Protein AF-A0A7S2VHM9-F1 (afdb_monomer_lite)

Structure (mmCIF, N/CA/C/O backbone):
data_AF-A0A7S2VHM9-F1
#
_entry.id   AF-A0A7S2VHM9-F1
#
loop_
_atom_site.group_PDB
_atom_site.id
_atom_site.type_symbol
_atom_site.label_atom_id
_atom_site.label_alt_id
_atom_site.label_comp_id
_atom_site.label_asym_id
_atom_site.label_entity_id
_atom_site.label_seq_id
_atom_site.pdbx_PDB_ins_code
_atom_site.Cartn_x
_atom_site.Cartn_y
_atom_site.Cartn_z
_atom_site.occupancy
_atom_site.B_iso_or_equiv
_atom_site.auth_seq_id
_atom_site.auth_comp_id
_atom_site.auth_asym_id
_atom_site.auth_atom_id
_atom_site.pdbx_PDB_model_num
ATOM 1 N N . ALA A 1 1 ? -53.866 2.395 99.821 1.00 67.25 1 ALA A N 1
ATOM 2 C CA . ALA A 1 1 ? -54.438 3.225 98.744 1.00 67.25 1 ALA A CA 1
ATOM 3 C C . ALA A 1 1 ? -53.387 4.189 98.197 1.00 67.25 1 ALA A C 1
ATOM 5 O O . ALA A 1 1 ? -52.898 3.908 97.119 1.00 67.25 1 ALA A O 1
ATOM 6 N N . ASN A 1 2 ? -52.944 5.214 98.942 1.00 70.62 2 ASN A N 1
ATOM 7 C CA . ASN A 1 2 ? -51.949 6.181 98.429 1.00 70.62 2 ASN A CA 1
ATOM 8 C C . ASN A 1 2 ? -50.597 5.561 98.036 1.00 70.62 2 ASN A C 1
ATOM 10 O O . ASN A 1 2 ? -50.141 5.803 96.934 1.00 70.62 2 ASN A O 1
ATOM 14 N N . ARG A 1 3 ? -50.017 4.691 98.873 1.00 72.31 3 ARG A N 1
ATOM 15 C CA . ARG A 1 3 ? -48.713 4.059 98.590 1.00 72.31 3 ARG A CA 1
ATOM 16 C C . ARG A 1 3 ? -48.697 3.162 97.339 1.00 72.31 3 ARG A C 1
ATOM 18 O O . ARG A 1 3 ? -47.707 3.127 96.636 1.00 72.31 3 ARG A O 1
ATOM 25 N N . ILE A 1 4 ? -49.808 2.473 97.064 1.00 75.75 4 ILE A N 1
ATOM 26 C CA . ILE A 1 4 ? -49.958 1.606 95.878 1.00 75.75 4 ILE A CA 1
ATOM 27 C C . ILE A 1 4 ? -50.082 2.465 94.615 1.00 75.75 4 ILE A C 1
ATOM 29 O O . ILE A 1 4 ? -49.472 2.171 93.601 1.00 75.75 4 ILE A O 1
ATOM 33 N N . ARG A 1 5 ? -50.835 3.567 94.703 1.00 75.69 5 ARG A N 1
ATOM 34 C CA . ARG A 1 5 ? -50.979 4.522 93.605 1.00 75.69 5 ARG A CA 1
ATOM 35 C C . ARG A 1 5 ? -49.666 5.254 93.293 1.00 75.69 5 ARG A C 1
ATOM 37 O O . ARG A 1 5 ? -49.386 5.511 92.133 1.00 75.69 5 ARG A O 1
ATOM 44 N N . GLU A 1 6 ? -48.872 5.586 94.308 1.00 78.06 6 GLU A N 1
ATOM 45 C CA . GLU A 1 6 ? -47.539 6.177 94.118 1.00 78.06 6 GLU A CA 1
ATOM 46 C C . GLU A 1 6 ? -46.567 5.193 93.450 1.00 78.06 6 GLU A C 1
ATOM 48 O O . GLU A 1 6 ? -45.863 5.595 92.531 1.00 78.06 6 GLU A O 1
ATOM 53 N N . GLU A 1 7 ? -46.574 3.911 93.836 1.00 79.88 7 GLU A N 1
ATOM 54 C CA . GLU A 1 7 ? -45.781 2.861 93.170 1.00 79.88 7 GLU A CA 1
ATOM 55 C C . GLU A 1 7 ? -46.216 2.645 91.706 1.00 79.88 7 GLU A C 1
ATOM 57 O O . GLU A 1 7 ? -45.365 2.539 90.827 1.00 79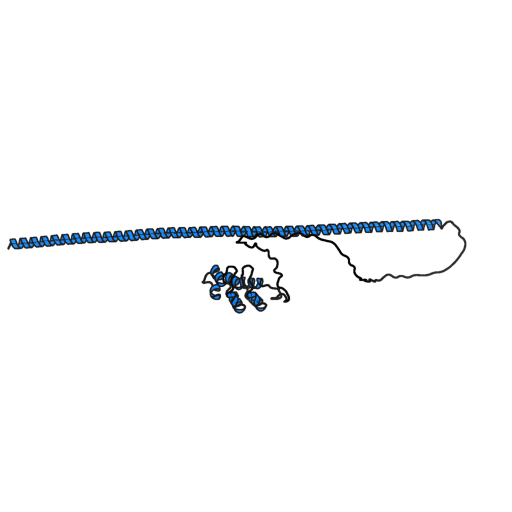.88 7 GLU A O 1
ATOM 62 N N . GLU A 1 8 ? -47.521 2.650 91.410 1.00 81.31 8 GLU A N 1
ATOM 63 C CA . GLU A 1 8 ? -48.037 2.562 90.031 1.00 81.31 8 GLU A CA 1
ATOM 64 C C . GLU A 1 8 ? -47.637 3.780 89.177 1.00 81.31 8 GLU A C 1
ATOM 66 O O . GLU A 1 8 ? -47.210 3.622 88.032 1.00 81.31 8 GLU A O 1
ATOM 71 N N . GLU A 1 9 ? -47.723 4.995 89.730 1.00 83.31 9 GLU A N 1
ATOM 72 C CA . GLU A 1 9 ? -47.289 6.223 89.049 1.00 83.31 9 GLU A CA 1
ATOM 73 C C . GLU A 1 9 ? -45.759 6.247 88.832 1.00 83.31 9 GLU A C 1
ATOM 75 O O . GLU A 1 9 ? -45.281 6.781 87.827 1.00 83.31 9 GLU A O 1
ATOM 80 N N . GLU A 1 10 ? -44.971 5.668 89.742 1.00 83.12 10 GLU A N 1
ATOM 81 C CA . GLU A 1 10 ? -43.514 5.551 89.613 1.00 83.12 10 GLU A CA 1
ATOM 82 C C . GLU A 1 10 ? -43.115 4.494 88.567 1.00 83.12 10 GLU A C 1
ATOM 84 O O . GLU A 1 10 ? -42.236 4.745 87.737 1.00 83.12 10 GLU A O 1
ATOM 89 N N . GLU A 1 11 ? -43.822 3.360 88.514 1.00 84.75 11 GLU A N 1
ATOM 90 C CA . GLU A 1 11 ? -43.665 2.361 87.454 1.00 84.75 11 GLU A CA 1
ATOM 91 C C . GLU A 1 11 ? -44.042 2.907 86.070 1.00 84.75 11 GLU A C 1
ATOM 93 O O . GLU A 1 11 ? -43.316 2.663 85.103 1.00 84.75 11 GLU A O 1
ATOM 98 N N . GLU A 1 12 ? -45.139 3.660 85.939 1.00 84.69 12 GLU A N 1
ATOM 99 C CA . GLU A 1 12 ? -45.507 4.299 84.668 1.00 84.69 12 GLU A CA 1
ATOM 100 C C . GLU A 1 12 ? -44.452 5.312 84.214 1.00 84.69 12 GLU A C 1
ATOM 102 O O . GLU A 1 12 ? -44.076 5.331 83.038 1.00 84.69 12 GLU A O 1
ATOM 107 N N . ARG A 1 13 ? -43.908 6.113 85.140 1.00 87.19 13 ARG A N 1
ATOM 108 C CA . ARG A 1 13 ? -42.805 7.039 84.839 1.00 87.19 13 ARG A CA 1
ATOM 109 C C . ARG A 1 13 ? -41.545 6.299 84.398 1.00 87.19 13 ARG A C 1
ATOM 111 O O . ARG A 1 13 ? -40.899 6.742 83.450 1.00 87.19 13 ARG A O 1
ATOM 118 N N . ALA A 1 14 ? -41.209 5.178 85.035 1.00 89.06 14 ALA A N 1
ATOM 119 C CA . ALA A 1 14 ? -40.061 4.355 84.659 1.00 89.06 14 ALA A CA 1
ATOM 120 C C . ALA A 1 14 ? -40.246 3.700 83.279 1.00 89.06 14 ALA A C 1
ATOM 122 O O . ALA A 1 14 ? -39.321 3.706 82.468 1.00 89.06 14 ALA A O 1
ATOM 123 N N . ARG A 1 15 ? -41.449 3.197 82.971 1.00 87.88 15 ARG A N 1
ATOM 124 C CA . ARG A 1 15 ? -41.780 2.634 81.651 1.00 87.88 15 ARG A CA 1
ATOM 125 C C . ARG A 1 15 ? -41.732 3.695 80.557 1.00 87.88 15 ARG A C 1
ATOM 127 O O . ARG A 1 15 ? -41.149 3.444 79.509 1.00 87.88 15 ARG A O 1
ATOM 134 N N . PHE A 1 16 ? -42.274 4.885 80.812 1.00 91.38 16 PHE A N 1
ATOM 135 C CA . PHE A 1 16 ? -42.209 6.002 79.871 1.00 91.38 16 PHE A CA 1
ATOM 136 C C . PHE A 1 16 ? -40.767 6.479 79.649 1.00 91.38 16 PHE A C 1
ATOM 138 O O . PHE A 1 16 ? -40.364 6.704 78.511 1.00 91.38 16 PHE A O 1
ATOM 145 N N . ALA A 1 17 ? -39.959 6.584 80.710 1.00 91.06 17 ALA A N 1
ATOM 146 C CA . ALA A 1 17 ? -38.544 6.933 80.595 1.00 91.06 17 ALA A CA 1
ATOM 147 C C . ALA A 1 17 ? -37.757 5.888 79.783 1.00 91.06 17 ALA A C 1
ATOM 149 O O . ALA A 1 17 ? -36.996 6.262 78.891 1.00 91.06 17 ALA A O 1
ATOM 150 N N . ALA A 1 18 ? -37.997 4.595 80.027 1.00 91.31 18 ALA A N 1
ATOM 151 C CA . ALA A 1 18 ? -37.399 3.507 79.256 1.00 91.31 18 ALA A CA 1
ATOM 152 C C . ALA A 1 18 ? -37.852 3.527 77.785 1.00 91.31 18 ALA A C 1
ATOM 154 O O . ALA A 1 18 ? -37.035 3.356 76.884 1.00 91.31 18 ALA A O 1
ATOM 155 N N . GLU A 1 19 ? -39.132 3.796 77.514 1.00 92.75 19 GLU A N 1
ATOM 156 C CA . GLU A 1 19 ? -39.649 3.926 76.149 1.00 92.75 19 GLU A CA 1
ATOM 157 C C . GLU A 1 19 ? -38.998 5.108 75.414 1.00 92.75 19 GLU A C 1
ATOM 159 O O . GLU A 1 19 ? -38.558 4.962 74.273 1.00 92.75 19 GLU A O 1
ATOM 164 N N . VAL A 1 20 ? -38.873 6.267 76.066 1.00 94.69 20 VAL A N 1
ATOM 165 C CA . VAL A 1 20 ? -38.185 7.437 75.500 1.00 94.69 20 VAL A CA 1
ATOM 166 C C . VAL A 1 20 ? -36.717 7.126 75.211 1.00 94.69 20 VAL A C 1
ATOM 168 O O . VAL A 1 20 ? -36.217 7.480 74.143 1.00 94.69 20 VAL A O 1
ATOM 171 N N . GLU A 1 21 ? -36.028 6.434 76.118 1.00 92.75 21 GLU A N 1
ATOM 172 C CA . GLU A 1 21 ? -34.636 6.038 75.913 1.00 92.75 21 GLU A CA 1
ATOM 173 C C . GLU A 1 21 ? -34.486 5.044 74.754 1.00 92.75 21 GLU A C 1
ATOM 175 O O . GLU A 1 21 ? -33.622 5.237 73.900 1.00 92.75 21 GLU A O 1
ATOM 180 N N . THR A 1 22 ? -35.372 4.047 74.647 1.00 93.38 22 THR A N 1
ATOM 181 C CA . THR A 1 22 ? -35.360 3.096 73.523 1.00 93.38 22 THR A CA 1
ATOM 182 C C . THR A 1 22 ? -35.616 3.781 72.182 1.00 93.38 22 THR A C 1
ATOM 184 O O . THR A 1 22 ? -34.912 3.494 71.217 1.00 93.38 22 THR A O 1
ATOM 187 N N . LYS A 1 23 ? -36.547 4.744 72.113 1.00 94.75 23 LYS A N 1
ATOM 188 C CA . LYS A 1 23 ? -36.794 5.532 70.894 1.00 94.75 23 LYS A CA 1
ATOM 189 C C . LYS A 1 23 ? -35.599 6.403 70.525 1.00 94.75 23 LYS A C 1
ATOM 191 O O . LYS A 1 23 ? -35.266 6.495 69.350 1.00 94.75 23 LYS A O 1
ATOM 196 N N . ARG A 1 24 ? -34.930 7.007 71.514 1.00 94.56 24 ARG A N 1
ATOM 197 C CA . ARG A 1 24 ? -33.714 7.799 71.285 1.00 94.56 24 ARG A CA 1
ATOM 198 C C . ARG A 1 24 ? -32.585 6.937 70.716 1.00 94.56 24 ARG A C 1
ATOM 200 O O . ARG A 1 24 ? -31.944 7.358 69.761 1.00 94.56 24 ARG A O 1
ATOM 207 N N . LEU A 1 25 ? -32.378 5.741 71.270 1.00 93.88 25 LEU A N 1
ATOM 208 C CA . LEU A 1 25 ? -31.381 4.789 70.771 1.00 93.88 25 LEU A CA 1
ATOM 209 C C . LEU A 1 25 ? -31.723 4.297 69.358 1.00 93.88 25 LEU A C 1
ATOM 211 O O . LEU A 1 25 ? -30.848 4.267 68.503 1.00 93.88 25 LEU A O 1
ATOM 215 N N . GLN A 1 26 ? -32.994 3.990 69.082 1.00 92.88 26 GLN A N 1
ATOM 216 C CA . GLN A 1 26 ? -33.446 3.616 67.737 1.00 92.88 26 GLN A CA 1
ATOM 217 C C . GLN A 1 26 ? -33.249 4.746 66.717 1.00 92.88 26 GLN A C 1
ATOM 219 O O . GLN A 1 26 ? -32.862 4.488 65.580 1.00 92.88 26 GLN A O 1
ATOM 224 N N . GLU A 1 27 ? -33.501 6.000 67.101 1.00 94.69 27 GLU A N 1
ATOM 225 C CA . GLU A 1 27 ? -33.278 7.157 66.228 1.00 94.69 27 GLU A CA 1
ATOM 226 C C . GLU A 1 27 ? -31.782 7.393 65.962 1.00 94.69 27 GLU A C 1
ATOM 228 O O . GLU A 1 27 ? -31.401 7.717 64.837 1.00 94.69 27 GLU A O 1
ATOM 233 N N . GLU A 1 28 ? -30.926 7.217 66.971 1.00 95.50 28 GLU A N 1
ATOM 234 C CA . GLU A 1 28 ? -29.469 7.294 66.824 1.00 95.50 28 GLU A CA 1
ATOM 235 C C . GLU A 1 28 ? -28.933 6.179 65.914 1.00 95.50 28 GLU A C 1
ATOM 237 O O . GLU A 1 28 ? -28.173 6.457 64.986 1.00 95.50 28 GLU A O 1
ATOM 242 N N . GLU A 1 29 ? -29.392 4.940 66.105 1.00 95.19 29 GLU A N 1
ATOM 243 C CA . GLU A 1 29 ? -29.022 3.794 65.270 1.00 95.19 29 GLU A CA 1
ATOM 244 C C . GLU A 1 29 ? -29.488 3.979 63.817 1.00 95.19 29 GLU A C 1
ATOM 246 O O . GLU A 1 29 ? -28.722 3.738 62.883 1.00 95.19 29 GLU A O 1
ATOM 251 N N . ALA A 1 30 ? -30.703 4.496 63.605 1.00 94.31 30 ALA A N 1
ATOM 252 C CA . ALA A 1 30 ? -31.211 4.811 62.271 1.00 94.31 30 ALA A CA 1
ATOM 253 C C . ALA A 1 30 ? -30.398 5.920 61.579 1.00 94.31 30 ALA A C 1
ATOM 255 O O . ALA A 1 30 ? -30.146 5.836 60.376 1.00 94.31 30 ALA A O 1
ATOM 256 N N . LYS A 1 31 ? -29.954 6.945 62.322 1.00 94.88 31 LYS A N 1
ATOM 257 C CA . LYS A 1 31 ? -29.071 7.997 61.789 1.00 94.88 31 LYS A CA 1
ATOM 258 C C . LYS A 1 31 ? -27.702 7.443 61.416 1.00 94.88 31 LYS A C 1
ATOM 260 O O . LYS A 1 31 ? -27.221 7.745 60.328 1.00 94.88 31 LYS A O 1
ATOM 265 N N . LEU A 1 32 ? -27.113 6.603 62.269 1.00 94.62 32 LEU A N 1
ATOM 266 C CA . LEU A 1 32 ? -25.825 5.965 61.999 1.00 94.62 32 LEU A CA 1
ATOM 267 C C . LEU A 1 32 ? -25.902 5.051 60.765 1.00 94.62 32 LEU A C 1
ATOM 269 O O . LEU A 1 32 ? -25.006 5.071 59.925 1.00 94.62 32 LEU A O 1
ATOM 273 N N . ALA A 1 33 ? -26.988 4.285 60.624 1.00 94.69 33 ALA A N 1
ATOM 274 C CA . ALA A 1 33 ? -27.220 3.429 59.463 1.00 94.69 33 ALA A CA 1
ATOM 275 C C . ALA A 1 33 ? -27.380 4.245 58.169 1.00 94.69 33 ALA A C 1
ATOM 277 O O . ALA A 1 33 ? -26.764 3.911 57.158 1.00 94.69 33 ALA A O 1
ATOM 278 N N . ALA A 1 34 ? -28.144 5.343 58.210 1.00 95.31 34 ALA A N 1
ATOM 279 C CA . ALA A 1 34 ? -28.309 6.240 57.066 1.00 95.31 34 ALA A CA 1
ATOM 280 C C . ALA A 1 34 ? -26.994 6.940 56.677 1.00 95.31 34 ALA A C 1
ATOM 282 O O . ALA A 1 34 ? -26.690 7.076 55.493 1.00 95.31 34 ALA A O 1
ATOM 283 N N . GLU A 1 35 ? -26.188 7.357 57.657 1.00 95.75 35 GLU A N 1
ATOM 284 C CA . GLU A 1 35 ? -24.867 7.944 57.414 1.00 95.75 35 GLU A CA 1
ATOM 285 C C . GLU A 1 35 ? -23.888 6.916 56.825 1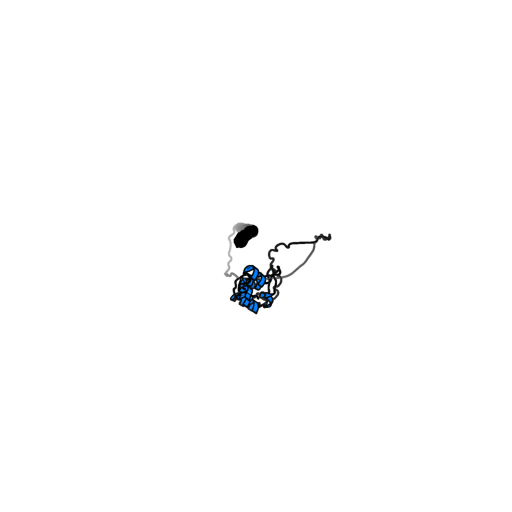.00 95.75 35 GLU A C 1
ATOM 287 O O . GLU A 1 35 ? -23.178 7.218 55.864 1.00 95.75 35 GLU A O 1
ATOM 292 N N . ALA A 1 36 ? -23.886 5.684 57.340 1.00 94.88 36 ALA A N 1
ATOM 293 C CA . ALA A 1 36 ? -23.069 4.598 56.806 1.00 94.88 36 ALA A CA 1
ATOM 294 C C . ALA A 1 36 ? -23.449 4.250 55.356 1.00 94.88 36 ALA A C 1
ATOM 296 O O . ALA A 1 36 ? -22.569 4.033 54.522 1.00 94.88 36 ALA A O 1
ATOM 297 N N . GLU A 1 37 ? -24.745 4.234 55.032 1.00 95.06 37 GLU A N 1
ATOM 298 C CA . GLU A 1 37 ? -25.221 4.022 53.664 1.00 95.06 37 GLU A CA 1
ATOM 299 C C . GLU A 1 37 ? -24.831 5.184 52.737 1.00 95.06 37 GLU A C 1
ATOM 301 O O . GLU A 1 37 ? -24.322 4.946 51.641 1.00 95.06 37 GLU A O 1
ATOM 306 N N . ALA A 1 38 ? -24.970 6.434 53.188 1.00 95.31 38 ALA A N 1
ATOM 307 C CA . ALA A 1 38 ? -24.556 7.605 52.417 1.00 95.31 38 ALA A CA 1
ATOM 308 C C . ALA A 1 38 ? -23.042 7.625 52.137 1.00 95.31 38 ALA A C 1
ATOM 310 O O . ALA A 1 38 ? -22.625 7.979 51.032 1.00 95.31 38 ALA A O 1
ATOM 311 N N . ASN A 1 39 ? -22.218 7.220 53.109 1.00 96.56 39 ASN A N 1
ATOM 312 C CA . ASN A 1 39 ? -20.769 7.115 52.927 1.00 96.56 39 ASN A CA 1
ATOM 313 C C . ASN A 1 39 ? -20.404 6.002 51.940 1.00 96.56 39 ASN A C 1
ATOM 315 O O . ASN A 1 39 ? -19.597 6.239 51.046 1.00 96.56 39 ASN A O 1
ATOM 319 N N . ARG A 1 40 ? -21.060 4.836 52.019 1.00 96.88 40 ARG A N 1
ATOM 320 C CA . ARG A 1 40 ? -20.878 3.763 51.029 1.00 96.88 40 ARG A CA 1
ATOM 321 C C . ARG A 1 40 ? -21.216 4.212 49.609 1.00 96.88 40 ARG A C 1
ATOM 323 O O . ARG A 1 40 ? -20.442 3.954 48.696 1.00 96.88 40 ARG A O 1
ATOM 330 N N . ILE A 1 41 ? -22.349 4.891 49.418 1.00 96.50 41 ILE A N 1
ATOM 331 C CA . ILE A 1 41 ? -22.751 5.396 48.096 1.00 96.50 41 ILE A CA 1
ATOM 332 C C . ILE A 1 41 ? -21.712 6.389 47.570 1.00 96.50 41 ILE A C 1
ATOM 334 O O . ILE A 1 41 ? -21.310 6.294 46.413 1.00 96.50 41 ILE A O 1
ATOM 338 N N . ARG A 1 42 ? -21.229 7.303 48.421 1.00 96.69 42 ARG A N 1
ATOM 339 C CA . ARG A 1 42 ? -20.184 8.262 48.043 1.00 96.69 42 ARG A CA 1
ATOM 340 C C . ARG A 1 42 ? -18.892 7.561 47.617 1.00 96.69 42 ARG A C 1
ATOM 342 O O . ARG A 1 42 ? -18.329 7.923 46.591 1.00 96.69 42 ARG A O 1
ATOM 349 N N . GLU A 1 43 ? -18.439 6.560 48.367 1.00 96.38 43 GLU A N 1
ATOM 350 C CA . GLU A 1 43 ? -17.239 5.784 48.028 1.00 96.38 43 GLU A CA 1
ATOM 351 C C . GLU A 1 43 ? -17.403 5.031 46.698 1.00 96.38 43 GLU A C 1
ATOM 353 O O . GLU A 1 43 ? -16.513 5.081 45.848 1.00 96.38 43 GLU A O 1
ATOM 358 N N . GLU A 1 44 ? -18.559 4.398 46.472 1.00 97.19 44 GLU A N 1
ATOM 359 C CA . GLU A 1 44 ? -18.873 3.718 45.209 1.00 97.19 44 GLU A CA 1
ATOM 360 C C . GLU A 1 44 ? -18.915 4.705 44.021 1.00 97.19 44 GLU A C 1
ATOM 362 O O . GLU A 1 44 ? -18.450 4.383 42.923 1.00 97.19 44 GLU A O 1
ATOM 367 N N . GLU A 1 45 ? -19.444 5.918 44.209 1.00 97.25 45 GLU A N 1
ATOM 368 C CA . GLU A 1 45 ? -19.444 6.977 43.191 1.00 97.25 45 GLU A CA 1
ATOM 369 C C . GLU A 1 45 ? -18.034 7.509 42.900 1.00 97.25 45 GLU A C 1
ATOM 371 O O . GLU A 1 45 ? -17.676 7.692 41.733 1.00 97.25 45 GLU A O 1
ATOM 376 N N . GLU A 1 46 ? -17.210 7.711 43.929 1.00 97.31 46 GLU A N 1
ATOM 377 C CA . GLU A 1 46 ? -15.813 8.126 43.779 1.00 97.31 46 GLU A CA 1
ATOM 378 C C . GLU A 1 46 ? -14.977 7.063 43.054 1.00 97.31 46 GLU A C 1
ATOM 380 O O . GLU A 1 46 ? -14.187 7.399 42.168 1.00 97.31 46 GLU A O 1
ATOM 385 N N . GLU A 1 47 ? -15.164 5.779 43.373 1.00 97.38 47 GLU A N 1
ATOM 386 C CA . GLU A 1 47 ? -14.492 4.679 42.676 1.00 97.38 47 GLU A CA 1
ATOM 387 C C . GLU A 1 47 ? -14.921 4.616 41.205 1.00 97.38 47 GLU A C 1
ATOM 389 O O . GLU A 1 47 ? -14.075 4.545 40.309 1.00 97.38 47 GLU A O 1
ATOM 394 N N . ARG A 1 48 ? -16.225 4.740 40.928 1.00 96.38 48 ARG A N 1
ATOM 395 C CA . ARG A 1 48 ? -16.741 4.820 39.553 1.00 96.38 48 ARG A CA 1
ATOM 396 C C . ARG A 1 48 ? -16.163 6.010 38.794 1.00 96.38 48 ARG A C 1
ATOM 398 O O . ARG A 1 48 ? -15.799 5.853 37.629 1.00 96.38 48 ARG A O 1
ATOM 405 N N . ALA A 1 49 ? -16.041 7.174 39.430 1.00 97.06 49 ALA A N 1
ATOM 406 C CA . ALA A 1 49 ? -15.444 8.358 38.819 1.00 97.06 49 ALA A CA 1
ATOM 407 C C . ALA A 1 49 ? -13.951 8.156 38.511 1.00 97.06 49 ALA A C 1
ATOM 409 O O . ALA A 1 49 ? -13.493 8.528 37.430 1.00 97.06 49 ALA A O 1
ATOM 410 N N . ARG A 1 50 ? -13.195 7.510 39.412 1.00 96.69 50 ARG A N 1
ATOM 411 C CA . ARG A 1 50 ? -11.781 7.161 39.179 1.00 96.69 50 ARG A CA 1
ATOM 412 C C . ARG A 1 50 ? -11.617 6.181 38.023 1.00 96.69 50 ARG A C 1
ATOM 414 O O . ARG A 1 50 ? -10.783 6.418 37.154 1.00 96.69 50 ARG A O 1
ATOM 421 N N . LEU A 1 51 ? -12.430 5.125 37.979 1.00 96.94 51 LEU A N 1
ATOM 422 C CA . LEU A 1 51 ? -12.405 4.145 36.891 1.00 96.94 51 LEU A CA 1
ATOM 423 C C . LEU A 1 51 ? -12.790 4.775 35.548 1.00 96.94 51 LEU A C 1
ATOM 425 O O . LEU A 1 51 ? -12.174 4.466 34.531 1.00 96.94 51 LEU A O 1
ATOM 429 N N . ALA A 1 52 ? -13.772 5.680 35.534 1.00 97.12 52 ALA A N 1
ATOM 430 C CA . ALA A 1 52 ? -14.145 6.418 34.332 1.00 97.12 52 ALA A CA 1
ATOM 431 C C . ALA A 1 52 ? -13.002 7.320 33.839 1.00 97.12 52 ALA A C 1
ATOM 433 O O . ALA A 1 52 ? -12.685 7.296 32.650 1.00 97.12 52 ALA A O 1
ATOM 434 N N . ALA A 1 53 ? -12.342 8.049 34.745 1.00 96.81 53 ALA A N 1
ATOM 435 C CA . ALA A 1 53 ? -11.190 8.884 34.410 1.00 96.81 53 ALA A CA 1
ATOM 436 C C . ALA A 1 53 ? -10.001 8.050 33.898 1.00 96.81 53 ALA A C 1
ATOM 438 O O . ALA A 1 53 ? -9.383 8.408 32.899 1.00 96.81 53 ALA A O 1
ATOM 439 N N . GLU A 1 54 ? -9.701 6.909 34.525 1.00 97.50 54 GLU A N 1
ATOM 440 C CA . GLU A 1 54 ? -8.648 5.995 34.061 1.00 97.50 54 GLU A CA 1
ATOM 441 C C . GLU A 1 54 ? -8.980 5.374 32.693 1.00 97.50 54 GLU A C 1
ATOM 443 O O . GLU A 1 54 ? -8.112 5.222 31.833 1.00 97.50 54 GLU A O 1
ATOM 448 N N . ALA A 1 55 ? -10.245 5.020 32.459 1.00 96.31 55 ALA A N 1
ATOM 449 C CA . ALA A 1 55 ? -10.680 4.525 31.160 1.00 96.31 55 ALA A CA 1
ATOM 450 C C . ALA A 1 55 ? -10.541 5.604 30.074 1.00 96.31 55 ALA A C 1
ATOM 452 O O . ALA A 1 55 ? -10.146 5.295 28.950 1.00 96.31 55 ALA A O 1
ATOM 453 N N . GLU A 1 56 ? -10.835 6.865 30.394 1.00 96.62 56 GLU A N 1
ATOM 454 C CA . GLU A 1 56 ? -10.666 7.983 29.467 1.00 96.62 56 GLU A CA 1
ATOM 455 C C . GLU A 1 56 ? -9.192 8.221 29.119 1.00 96.62 56 GLU A C 1
ATOM 457 O O . GLU A 1 56 ? -8.861 8.314 27.936 1.00 96.62 56 GLU A O 1
ATOM 462 N N . THR A 1 57 ? -8.287 8.225 30.104 1.00 97.44 57 THR A N 1
ATOM 463 C CA . THR A 1 57 ? -6.847 8.392 29.837 1.00 97.44 57 THR A CA 1
ATOM 464 C C . THR A 1 57 ? -6.288 7.253 28.989 1.00 97.44 57 THR A C 1
ATOM 466 O O . THR A 1 57 ? -5.563 7.514 28.031 1.00 97.44 57 THR A O 1
ATOM 469 N N . LYS A 1 58 ? -6.686 6.001 29.257 1.00 97.75 58 LYS A N 1
ATOM 470 C CA . LYS A 1 58 ? -6.320 4.846 28.420 1.00 97.75 58 LYS A CA 1
ATOM 471 C C . LYS A 1 58 ? -6.819 4.991 26.986 1.00 97.75 58 LYS A C 1
ATOM 473 O O . LYS A 1 58 ? -6.067 4.735 26.052 1.00 97.75 58 LYS A O 1
ATOM 478 N N . ARG A 1 59 ? -8.063 5.436 26.791 1.00 97.06 59 ARG A N 1
ATOM 479 C CA . ARG A 1 59 ? -8.616 5.660 25.446 1.00 97.06 59 ARG A CA 1
ATOM 480 C C . ARG A 1 59 ? -7.869 6.750 24.686 1.00 97.06 59 ARG A C 1
ATOM 482 O O . ARG A 1 59 ? -7.619 6.572 23.497 1.00 97.06 59 ARG A O 1
ATOM 489 N N . LEU A 1 60 ? -7.522 7.850 25.354 1.00 96.19 60 LEU A N 1
ATOM 490 C CA . LEU A 1 60 ? -6.730 8.926 24.756 1.00 96.19 60 LEU A CA 1
ATOM 491 C C . LEU A 1 60 ? -5.333 8.433 24.373 1.00 96.19 60 LEU A C 1
ATOM 493 O O . LEU A 1 60 ? -4.887 8.695 23.260 1.00 96.19 60 LEU A O 1
ATOM 497 N N . GLN A 1 61 ? -4.688 7.660 25.246 1.00 94.94 61 GLN A N 1
ATOM 498 C CA . GLN A 1 61 ? -3.375 7.085 24.975 1.00 94.94 61 GLN A CA 1
ATOM 499 C C . GLN A 1 61 ? -3.413 6.102 23.794 1.00 94.94 61 GLN A C 1
ATOM 501 O O . GLN A 1 61 ? -2.597 6.200 22.885 1.00 94.94 61 GLN A O 1
ATOM 506 N N . GLU A 1 62 ? -4.413 5.219 23.729 1.00 97.00 62 GLU A N 1
ATOM 507 C CA . GLU A 1 62 ? -4.602 4.339 22.570 1.00 97.00 62 GLU A CA 1
ATOM 508 C C . GLU A 1 62 ? -4.861 5.111 21.268 1.00 97.00 62 GLU A C 1
ATOM 510 O O . GLU A 1 62 ? -4.474 4.661 20.188 1.00 97.00 62 GLU A O 1
ATOM 515 N N . GLU A 1 63 ? -5.580 6.233 21.329 1.00 97.44 63 GLU A N 1
ATOM 516 C CA . GLU A 1 63 ? -5.799 7.086 20.161 1.00 97.44 63 GLU A CA 1
ATOM 517 C C . GLU A 1 63 ? -4.499 7.768 19.720 1.00 97.44 63 GLU A C 1
ATOM 519 O O . GLU A 1 63 ? -4.218 7.827 18.522 1.00 97.44 63 GLU A O 1
ATOM 524 N N . GLU A 1 64 ? -3.691 8.239 20.667 1.00 97.50 64 GLU A N 1
ATOM 525 C CA . GLU A 1 64 ? -2.377 8.821 20.406 1.00 97.50 64 GLU A CA 1
ATOM 526 C C . GLU A 1 64 ? -1.425 7.797 19.775 1.00 97.50 64 GLU A C 1
ATOM 528 O O . GLU A 1 64 ? -0.835 8.085 18.733 1.00 97.50 64 GLU A O 1
ATOM 533 N N . ASP A 1 65 ? -1.371 6.572 20.301 1.00 97.62 65 ASP A N 1
ATOM 534 C CA . ASP A 1 65 ? -0.569 5.478 19.741 1.00 97.62 65 ASP A CA 1
ATOM 535 C C . ASP A 1 65 ? -1.009 5.129 18.310 1.00 97.62 65 ASP A C 1
ATOM 537 O O . ASP A 1 65 ? -0.182 4.960 17.408 1.00 97.62 65 ASP A O 1
ATOM 541 N N . LYS A 1 66 ? -2.326 5.081 18.056 1.00 97.81 66 LYS A N 1
ATOM 542 C CA . LYS A 1 66 ? -2.873 4.875 16.702 1.00 97.81 66 LYS A CA 1
ATOM 543 C C . LYS A 1 66 ? -2.483 6.015 15.764 1.00 97.81 66 LYS A C 1
ATOM 545 O O . LYS A 1 66 ? -2.111 5.761 14.618 1.00 97.81 66 LYS A O 1
ATOM 550 N N . ARG A 1 67 ? -2.551 7.265 16.229 1.00 97.25 67 ARG A N 1
ATOM 551 C CA . ARG A 1 67 ? -2.137 8.441 15.448 1.00 97.25 67 ARG A CA 1
ATOM 552 C C . ARG A 1 67 ? -0.639 8.408 15.145 1.00 97.25 67 ARG A C 1
ATOM 554 O O . ARG A 1 67 ? -0.263 8.665 14.004 1.00 97.25 67 ARG A O 1
ATOM 561 N N . ALA A 1 68 ? 0.197 8.045 16.115 1.00 97.06 68 ALA A N 1
ATOM 562 C CA . ALA A 1 68 ? 1.639 7.910 15.936 1.00 97.06 68 ALA A CA 1
ATOM 563 C C . ALA A 1 68 ? 1.985 6.806 14.925 1.00 97.06 68 ALA A C 1
ATOM 565 O O . ALA A 1 68 ? 2.793 7.031 14.023 1.00 97.06 68 ALA A O 1
ATOM 566 N N . HIS A 1 69 ? 1.320 5.646 15.002 1.00 96.38 69 HIS A N 1
ATOM 567 C CA . HIS A 1 69 ? 1.507 4.573 14.024 1.00 96.38 69 HIS A CA 1
ATOM 568 C C . HIS A 1 69 ? 1.125 5.025 12.607 1.00 96.38 69 HIS A C 1
ATOM 570 O O . HIS A 1 69 ? 1.899 4.808 11.671 1.00 96.38 69 HIS A O 1
ATOM 576 N N . LEU A 1 70 ? -0.032 5.671 12.435 1.00 96.19 70 LEU A N 1
ATOM 577 C CA . LEU A 1 70 ? -0.473 6.163 11.125 1.00 96.19 70 LEU A CA 1
ATOM 578 C C . LEU A 1 70 ? 0.477 7.227 10.561 1.00 96.19 70 LEU A C 1
ATOM 580 O O . LEU A 1 70 ? 0.745 7.229 9.361 1.00 96.19 70 LEU A O 1
ATOM 584 N N . ALA A 1 71 ? 1.015 8.108 11.408 1.00 96.81 71 ALA A N 1
ATOM 585 C CA . ALA A 1 71 ? 2.001 9.103 10.996 1.00 96.81 71 ALA A CA 1
ATOM 586 C C . ALA A 1 71 ? 3.307 8.447 10.514 1.00 96.81 71 ALA A C 1
ATOM 588 O O . ALA A 1 71 ? 3.797 8.792 9.438 1.00 96.81 71 ALA A O 1
ATOM 589 N N . ALA A 1 72 ? 3.824 7.459 11.252 1.00 96.56 72 ALA A N 1
ATOM 590 C CA . ALA A 1 72 ? 5.024 6.716 10.867 1.00 96.56 72 ALA A CA 1
ATOM 591 C C . ALA A 1 72 ? 4.821 5.912 9.568 1.00 96.56 72 ALA A C 1
ATOM 593 O O . ALA A 1 72 ? 5.695 5.879 8.701 1.00 96.56 72 ALA A O 1
ATOM 594 N N . GLU A 1 73 ? 3.650 5.294 9.391 1.00 97.00 73 GLU A N 1
ATOM 595 C CA . GLU A 1 73 ? 3.304 4.589 8.153 1.00 97.00 73 GLU A CA 1
ATOM 596 C C . GLU A 1 73 ? 3.195 5.555 6.964 1.00 97.00 73 GLU A C 1
ATOM 598 O O . GLU A 1 73 ? 3.683 5.259 5.870 1.00 97.00 73 GLU A O 1
ATOM 603 N N . ALA A 1 74 ? 2.593 6.731 7.163 1.00 96.38 74 ALA A N 1
ATOM 604 C CA . ALA A 1 74 ? 2.511 7.762 6.135 1.00 96.38 74 ALA A CA 1
ATOM 605 C C . ALA A 1 74 ? 3.903 8.268 5.726 1.00 96.38 74 ALA A C 1
ATOM 607 O O . ALA A 1 74 ? 4.163 8.438 4.535 1.00 96.38 74 ALA A O 1
ATOM 608 N N . GLU A 1 75 ? 4.812 8.467 6.682 1.00 96.44 75 GLU A N 1
ATOM 609 C CA . GLU A 1 75 ? 6.196 8.857 6.403 1.00 96.44 75 GLU A CA 1
ATOM 610 C C . GLU A 1 75 ? 6.949 7.771 5.623 1.00 96.44 75 GLU A C 1
ATOM 612 O O . GLU A 1 75 ? 7.544 8.061 4.586 1.00 96.44 75 GLU A O 1
ATOM 617 N N . SER A 1 76 ? 6.839 6.508 6.042 1.00 94.81 76 SER A N 1
ATOM 618 C CA . SER A 1 76 ? 7.447 5.380 5.327 1.00 94.81 76 SER A CA 1
ATOM 619 C C . SER A 1 76 ? 6.927 5.257 3.888 1.00 94.81 76 SER A C 1
ATOM 621 O O . SER A 1 76 ? 7.707 5.051 2.956 1.00 94.81 76 SER A O 1
ATOM 623 N N . ASN A 1 77 ? 5.621 5.455 3.677 1.00 96.44 77 ASN A N 1
ATOM 624 C CA . ASN A 1 77 ? 5.037 5.461 2.338 1.00 96.44 77 ASN A CA 1
ATOM 625 C C . ASN A 1 77 ? 5.540 6.630 1.484 1.00 96.44 77 ASN A C 1
ATOM 627 O O . ASN A 1 77 ? 5.849 6.419 0.314 1.00 96.44 77 ASN A O 1
ATOM 631 N N . ARG A 1 78 ? 5.682 7.832 2.056 1.00 96.50 78 ARG A N 1
ATOM 632 C CA . ARG A 1 78 ? 6.244 8.987 1.339 1.00 96.50 78 ARG A CA 1
ATOM 633 C C . ARG A 1 78 ? 7.677 8.736 0.882 1.00 96.50 78 ARG A C 1
ATOM 635 O O . ARG A 1 78 ? 7.981 9.011 -0.273 1.00 96.50 78 ARG A O 1
ATOM 642 N N . ILE A 1 79 ? 8.522 8.188 1.756 1.00 96.06 79 ILE A N 1
ATOM 643 C CA . ILE A 1 79 ? 9.915 7.853 1.422 1.00 96.06 79 ILE A CA 1
ATOM 644 C C . ILE A 1 79 ? 9.949 6.826 0.289 1.00 96.06 79 ILE A C 1
ATOM 646 O O . ILE A 1 79 ? 10.635 7.027 -0.709 1.00 96.06 79 ILE A O 1
ATOM 650 N N . ARG A 1 80 ? 9.151 5.757 0.393 1.00 94.88 80 ARG A N 1
ATOM 651 C CA . ARG A 1 80 ? 9.071 4.728 -0.650 1.00 94.88 80 ARG A CA 1
ATOM 652 C C . ARG A 1 80 ? 8.629 5.301 -1.997 1.00 94.88 80 ARG A C 1
ATOM 654 O O . ARG A 1 80 ? 9.216 4.967 -3.020 1.00 94.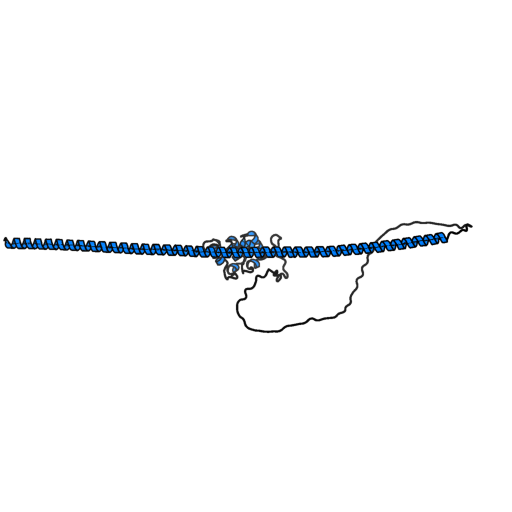88 80 ARG A O 1
ATOM 661 N N . GLU A 1 81 ? 7.615 6.163 -2.009 1.00 95.12 81 GLU A N 1
ATOM 662 C CA . GLU A 1 81 ? 7.150 6.814 -3.238 1.00 95.12 81 GLU A CA 1
ATOM 663 C C . GLU A 1 81 ? 8.200 7.756 -3.835 1.00 95.12 81 GLU A C 1
ATOM 665 O O . GLU A 1 81 ? 8.345 7.818 -5.055 1.00 95.12 81 GLU A O 1
ATOM 670 N N . GLU A 1 82 ? 8.936 8.489 -3.002 1.00 96.12 82 GLU A N 1
ATOM 671 C CA . GLU A 1 82 ? 10.017 9.365 -3.451 1.00 96.12 82 GLU A CA 1
ATOM 672 C C . GLU A 1 82 ? 11.179 8.563 -4.050 1.00 96.12 82 GLU A C 1
ATOM 674 O O . GLU A 1 82 ? 11.650 8.889 -5.140 1.00 96.12 82 GLU A O 1
ATOM 679 N N . GLU A 1 83 ? 11.577 7.461 -3.413 1.00 96.62 83 GLU A N 1
ATOM 680 C CA . GLU A 1 83 ? 12.587 6.548 -3.951 1.00 96.62 83 GLU A CA 1
ATOM 681 C C . GLU A 1 83 ? 12.148 5.903 -5.270 1.00 96.62 83 GLU A C 1
ATOM 683 O O . GLU A 1 83 ? 12.942 5.812 -6.205 1.00 96.62 83 GLU A O 1
ATOM 688 N N . GLU A 1 84 ? 10.893 5.456 -5.377 1.00 97.44 84 GLU A N 1
ATOM 689 C CA . GLU A 1 84 ? 10.354 4.891 -6.620 1.00 97.44 84 GLU A CA 1
ATOM 690 C C . GLU A 1 84 ? 10.351 5.934 -7.749 1.00 97.44 84 GLU A C 1
ATOM 692 O O . GLU A 1 84 ? 10.756 5.626 -8.873 1.00 97.44 84 GLU A O 1
ATOM 697 N N . ARG A 1 85 ? 9.978 7.187 -7.451 1.00 96.38 85 ARG A N 1
ATOM 698 C CA . ARG A 1 85 ? 10.051 8.297 -8.415 1.00 96.38 85 ARG A CA 1
ATOM 699 C C . ARG A 1 85 ? 11.487 8.599 -8.831 1.00 96.38 85 ARG A C 1
ATOM 701 O O . ARG A 1 85 ? 11.733 8.781 -10.019 1.00 96.38 85 ARG A O 1
ATOM 708 N N . ALA A 1 86 ? 12.427 8.617 -7.888 1.00 96.38 86 ALA A N 1
ATOM 709 C CA . ALA A 1 86 ? 13.839 8.849 -8.177 1.00 96.38 86 ALA A CA 1
ATOM 710 C C . ALA A 1 86 ? 14.429 7.735 -9.056 1.00 96.38 86 ALA A C 1
ATOM 712 O O . ALA A 1 86 ? 15.151 8.021 -10.008 1.00 96.38 86 ALA A O 1
ATOM 713 N N . ARG A 1 87 ? 14.077 6.469 -8.792 1.00 96.19 87 ARG A N 1
ATOM 714 C CA . ARG A 1 87 ? 14.496 5.329 -9.625 1.00 96.19 87 ARG A CA 1
ATOM 715 C C . ARG A 1 87 ? 13.948 5.431 -11.044 1.00 96.19 87 ARG A C 1
ATOM 717 O O . ARG A 1 87 ? 14.698 5.210 -11.987 1.00 96.19 87 ARG A O 1
ATOM 724 N N . PHE A 1 88 ? 12.671 5.784 -11.192 1.00 95.12 88 PHE A N 1
ATOM 725 C CA . PHE A 1 88 ? 12.060 5.953 -12.509 1.00 95.12 88 PHE A CA 1
ATOM 726 C C . PHE A 1 88 ? 12.698 7.110 -13.289 1.00 95.12 88 PHE A C 1
ATOM 728 O O . PHE A 1 88 ? 13.053 6.933 -14.449 1.00 95.12 88 PHE A O 1
ATOM 735 N N . ALA A 1 89 ? 12.916 8.259 -12.641 1.00 95.31 89 ALA A N 1
ATOM 736 C CA . ALA A 1 89 ? 13.581 9.404 -13.260 1.00 95.31 89 ALA A CA 1
ATOM 737 C C . ALA A 1 89 ? 15.019 9.072 -13.700 1.00 95.31 89 ALA A C 1
ATOM 739 O O . ALA A 1 89 ? 15.417 9.422 -14.807 1.00 95.31 89 ALA A O 1
ATOM 740 N N . ALA A 1 90 ? 15.778 8.343 -12.875 1.00 95.81 90 ALA A N 1
ATOM 741 C CA . ALA A 1 90 ? 17.135 7.917 -13.218 1.00 95.81 90 ALA A CA 1
ATOM 742 C C . ALA A 1 90 ? 17.166 6.903 -14.377 1.00 95.81 90 ALA A C 1
ATOM 744 O O . ALA A 1 90 ? 18.073 6.935 -15.208 1.00 95.81 90 ALA A O 1
ATOM 745 N N . GLU A 1 91 ? 16.192 5.989 -14.455 1.00 96.00 91 GLU A N 1
ATOM 746 C CA . GLU A 1 91 ? 16.084 5.057 -15.584 1.00 96.00 91 GLU A CA 1
ATOM 747 C C . GLU A 1 91 ? 15.696 5.778 -16.881 1.00 96.00 91 GLU A C 1
ATOM 749 O O . GLU A 1 91 ? 16.257 5.472 -17.933 1.00 96.00 91 GLU A O 1
ATOM 754 N N . GLU A 1 92 ? 14.801 6.766 -16.805 1.00 96.88 92 GLU A N 1
ATOM 755 C CA . GLU A 1 92 ? 14.441 7.621 -17.937 1.00 96.88 92 GLU A CA 1
ATOM 756 C C . GLU A 1 92 ? 15.649 8.416 -18.452 1.00 96.88 92 GLU A C 1
ATOM 758 O O . GLU A 1 92 ? 15.922 8.399 -19.652 1.00 96.88 92 GLU A O 1
ATOM 763 N N . GLU A 1 93 ? 16.419 9.046 -17.561 1.00 97.00 93 GLU A N 1
ATOM 764 C CA . GLU A 1 93 ? 17.650 9.761 -17.917 1.00 97.00 93 GLU A CA 1
ATOM 765 C C . GLU A 1 93 ? 18.672 8.826 -18.581 1.00 97.00 93 GLU A C 1
ATOM 767 O O . GLU A 1 93 ? 19.203 9.138 -19.646 1.00 97.00 93 GLU A O 1
ATOM 772 N N . ARG A 1 94 ? 18.879 7.624 -18.025 1.00 97.44 94 ARG A N 1
ATOM 773 C CA . ARG A 1 94 ? 19.800 6.637 -18.606 1.00 97.44 94 ARG A CA 1
ATOM 774 C C . ARG A 1 94 ? 19.387 6.221 -20.019 1.00 97.44 94 ARG A C 1
ATOM 776 O O . ARG A 1 94 ? 20.248 6.067 -20.880 1.00 97.44 94 ARG A O 1
ATOM 783 N N . LEU A 1 95 ? 18.089 6.027 -20.262 1.00 97.19 95 LEU A N 1
ATOM 784 C CA . LEU A 1 95 ? 17.579 5.696 -21.595 1.00 97.19 95 LEU A CA 1
ATOM 785 C C . LEU A 1 95 ? 17.772 6.855 -22.580 1.00 97.19 95 LEU A C 1
ATOM 787 O O . LEU A 1 95 ? 18.134 6.615 -23.731 1.00 97.19 95 LEU A O 1
ATOM 791 N N . GLN A 1 96 ? 17.580 8.099 -22.134 1.00 96.25 96 GLN A N 1
ATOM 792 C CA . GLN A 1 96 ? 17.844 9.279 -22.961 1.00 96.25 96 GLN A CA 1
ATOM 793 C C . GLN A 1 96 ? 19.327 9.395 -23.324 1.00 96.25 96 GLN A C 1
ATOM 795 O O . GLN A 1 96 ? 19.655 9.698 -24.471 1.00 96.25 96 GLN A O 1
ATOM 800 N N . ASP A 1 97 ? 20.227 9.133 -22.379 1.00 96.06 97 ASP A N 1
ATOM 801 C CA . ASP A 1 97 ? 21.666 9.147 -22.635 1.00 96.06 97 ASP A CA 1
ATOM 802 C C . ASP A 1 97 ? 22.096 8.017 -23.578 1.00 96.06 97 ASP A C 1
ATOM 804 O O . ASP A 1 97 ? 22.902 8.245 -24.483 1.00 96.06 97 ASP A O 1
ATOM 808 N N . GLU A 1 98 ? 21.522 6.821 -23.434 1.00 97.62 98 GLU A N 1
ATOM 809 C CA . GLU A 1 98 ? 21.763 5.697 -24.344 1.00 97.62 98 GLU A CA 1
ATOM 810 C C . GLU A 1 98 ? 21.276 6.005 -25.772 1.00 97.62 98 GLU A C 1
ATOM 812 O O . GLU A 1 98 ? 21.995 5.762 -26.745 1.00 97.62 98 GLU A O 1
ATOM 817 N N . GLU A 1 99 ? 20.095 6.613 -25.918 1.00 97.81 99 GLU A N 1
ATOM 818 C CA . GLU A 1 99 ? 19.576 7.054 -27.217 1.00 97.81 99 GLU A CA 1
ATOM 819 C C . GLU A 1 99 ? 20.449 8.156 -27.833 1.00 97.81 99 GLU A C 1
ATOM 821 O O . GLU A 1 99 ? 20.795 8.088 -29.016 1.00 97.81 99 GLU A O 1
ATOM 826 N N . ARG A 1 100 ? 20.879 9.139 -27.034 1.00 97.69 100 ARG A N 1
ATOM 827 C CA . ARG A 1 100 ? 21.808 10.189 -27.479 1.00 97.69 100 ARG A CA 1
ATOM 828 C C . ARG A 1 100 ? 23.136 9.608 -27.948 1.00 97.69 100 ARG A C 1
ATOM 830 O O . ARG A 1 100 ? 23.631 10.017 -28.997 1.00 97.69 100 ARG A O 1
ATOM 837 N N . ALA A 1 101 ? 23.696 8.650 -27.211 1.00 97.69 101 ALA A N 1
ATOM 838 C CA . ALA A 1 101 ? 24.934 7.978 -27.587 1.00 97.69 101 ALA A CA 1
ATOM 839 C C . ALA A 1 101 ? 24.773 7.193 -28.898 1.00 97.69 101 ALA A C 1
ATOM 841 O O . ALA A 1 101 ? 25.635 7.272 -29.774 1.00 97.69 101 ALA A O 1
ATOM 842 N N . ARG A 1 102 ? 23.643 6.497 -29.077 1.00 97.69 102 ARG A N 1
ATOM 843 C CA . ARG A 1 102 ? 23.328 5.788 -30.324 1.00 97.69 102 ARG A CA 1
ATOM 844 C C . ARG A 1 102 ? 23.229 6.742 -31.516 1.00 97.69 102 ARG A C 1
ATOM 846 O O . ARG A 1 102 ? 23.817 6.461 -32.557 1.00 97.69 102 ARG A O 1
ATOM 853 N N . LEU A 1 103 ? 22.515 7.858 -31.369 1.00 97.38 103 LEU A N 1
ATOM 854 C CA . LEU A 1 103 ? 22.386 8.866 -32.427 1.00 97.38 103 LEU A CA 1
ATOM 855 C C . LEU A 1 103 ? 23.731 9.523 -32.757 1.00 97.38 103 LEU A C 1
ATOM 857 O O . LEU A 1 103 ? 24.011 9.792 -33.923 1.00 97.38 103 LEU A O 1
ATOM 861 N N . ALA A 1 104 ? 24.579 9.760 -31.752 1.00 97.44 104 ALA A N 1
ATOM 862 C CA . ALA A 1 104 ? 25.926 10.276 -31.967 1.00 97.44 104 ALA A CA 1
ATOM 863 C C . ALA A 1 104 ? 26.787 9.289 -32.773 1.00 97.44 104 ALA A C 1
ATOM 865 O O . ALA A 1 104 ? 27.415 9.700 -33.747 1.00 97.44 104 ALA A O 1
ATOM 866 N N . ALA A 1 105 ? 26.756 7.998 -32.427 1.00 97.06 105 ALA A N 1
ATOM 867 C CA . ALA A 1 105 ? 27.471 6.958 -33.167 1.00 97.06 105 ALA A CA 1
ATOM 868 C C . ALA A 1 105 ? 26.969 6.830 -34.618 1.00 97.06 105 ALA A C 1
ATOM 870 O O . ALA A 1 105 ? 27.767 6.778 -35.550 1.00 97.06 105 ALA A O 1
ATOM 871 N N . GLU A 1 106 ? 25.650 6.858 -34.833 1.00 97.81 106 GLU A N 1
ATOM 872 C CA . GLU A 1 106 ? 25.063 6.841 -36.179 1.00 97.81 106 GLU A CA 1
ATOM 873 C C . GLU A 1 106 ? 25.479 8.072 -37.004 1.00 97.81 106 GLU A C 1
ATOM 875 O O . GLU A 1 106 ? 25.800 7.955 -38.189 1.00 97.81 106 GLU A O 1
ATOM 880 N N . ALA A 1 107 ? 25.533 9.251 -36.380 1.00 97.12 107 ALA A N 1
ATOM 881 C CA . ALA A 1 107 ? 25.995 10.469 -37.034 1.00 97.12 107 ALA A CA 1
ATOM 882 C C . ALA A 1 107 ? 27.487 10.410 -37.408 1.00 97.12 107 ALA A C 1
ATOM 884 O O . ALA A 1 107 ? 27.870 10.931 -38.458 1.00 97.12 107 ALA A O 1
ATOM 885 N N . GLU A 1 108 ? 28.335 9.789 -36.585 1.00 97.31 108 GLU A N 1
ATOM 886 C CA . GLU A 1 108 ? 29.750 9.572 -36.911 1.00 97.31 108 GLU A CA 1
ATOM 887 C C . GLU A 1 108 ? 29.930 8.590 -38.073 1.00 97.31 108 GLU A C 1
ATOM 889 O O . GLU A 1 108 ? 30.668 8.896 -39.011 1.00 97.31 108 GLU A O 1
ATOM 894 N N . ASP A 1 109 ? 29.195 7.478 -38.083 1.00 97.38 109 ASP A N 1
ATOM 895 C CA . ASP A 1 109 ? 29.200 6.521 -39.195 1.00 97.38 109 ASP A CA 1
ATOM 896 C C . ASP A 1 109 ? 28.785 7.177 -40.519 1.00 97.38 109 ASP A C 1
ATOM 898 O O . ASP A 1 109 ? 29.392 6.931 -41.565 1.00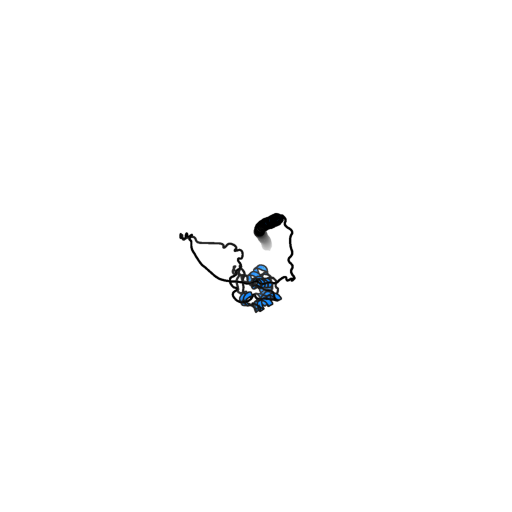 97.38 109 ASP A O 1
ATOM 902 N N . LEU A 1 110 ? 27.753 8.028 -40.490 1.00 97.19 110 LEU A N 1
ATOM 903 C CA . LEU A 1 110 ? 27.327 8.789 -41.665 1.00 97.19 110 LEU A CA 1
ATOM 904 C C . LEU A 1 110 ? 28.401 9.782 -42.115 1.00 97.19 110 LEU A C 1
ATOM 906 O O . LEU A 1 110 ? 28.708 9.834 -43.303 1.00 97.19 110 LEU A O 1
ATOM 910 N N . ARG A 1 111 ? 29.040 10.505 -41.185 1.00 97.44 111 ARG A N 1
ATOM 911 C CA . ARG A 1 111 ? 30.158 11.406 -41.516 1.00 97.44 111 ARG A CA 1
ATOM 912 C C . ARG A 1 111 ? 31.319 10.667 -42.171 1.00 97.44 111 ARG A C 1
ATOM 914 O O . ARG A 1 111 ? 31.878 11.176 -43.138 1.00 97.44 111 ARG A O 1
ATOM 921 N N . MET A 1 112 ? 31.673 9.484 -41.673 1.00 96.31 112 MET A N 1
ATOM 922 C CA . MET A 1 112 ? 32.741 8.666 -42.253 1.00 96.31 112 MET A CA 1
ATOM 923 C C . MET A 1 112 ? 32.385 8.203 -43.669 1.00 96.31 112 MET A C 1
ATOM 925 O O . MET A 1 112 ? 33.208 8.322 -44.576 1.00 96.31 112 MET A O 1
ATOM 929 N N . LYS A 1 113 ? 31.143 7.753 -43.890 1.00 96.94 113 LYS A N 1
ATOM 930 C CA . LYS A 1 113 ? 30.648 7.381 -45.226 1.00 96.94 113 LYS A CA 1
ATOM 931 C C . LYS A 1 113 ? 30.639 8.566 -46.190 1.00 96.94 113 LYS A C 1
ATOM 933 O O . LYS A 1 113 ? 31.042 8.414 -47.340 1.00 96.94 113 LYS A O 1
ATOM 938 N N . ASP A 1 114 ? 30.228 9.746 -45.731 1.00 96.50 114 ASP A N 1
ATOM 939 C CA . ASP A 1 114 ? 30.242 10.965 -46.544 1.00 96.50 114 ASP A CA 1
ATOM 940 C C . ASP A 1 114 ? 31.673 11.390 -46.897 1.00 96.50 114 ASP A C 1
ATOM 942 O O . ASP A 1 114 ? 31.943 11.749 -48.044 1.00 96.50 114 ASP A O 1
ATOM 946 N N . GLN A 1 115 ? 32.615 11.303 -45.949 1.00 96.25 115 GLN A N 1
ATOM 947 C CA . GLN A 1 115 ? 34.037 11.551 -46.207 1.00 96.25 115 GLN A CA 1
ATOM 948 C C . GLN A 1 115 ? 34.620 10.562 -47.223 1.00 96.25 115 GLN A C 1
ATOM 950 O O . GLN A 1 115 ? 35.358 10.970 -48.121 1.00 96.25 115 GLN A O 1
ATOM 955 N N . GLU A 1 116 ? 34.281 9.275 -47.120 1.00 97.19 116 GLU A N 1
ATOM 956 C CA . GLU A 1 116 ? 34.707 8.256 -48.082 1.00 97.19 116 GLU A CA 1
ATOM 957 C C . GLU A 1 116 ? 34.105 8.510 -49.470 1.00 97.19 116 GLU A C 1
ATOM 959 O O . GLU A 1 116 ? 34.830 8.486 -50.465 1.00 97.19 116 GLU A O 1
ATOM 964 N N . ARG A 1 117 ? 32.812 8.855 -49.545 1.00 96.81 117 ARG A N 1
ATOM 965 C CA . ARG A 1 117 ? 32.149 9.250 -50.794 1.00 96.81 117 ARG A CA 1
ATOM 966 C C . ARG A 1 117 ? 32.850 10.445 -51.438 1.00 96.81 117 ARG A C 1
ATOM 968 O O . ARG A 1 117 ? 33.126 10.397 -52.631 1.00 96.81 117 ARG A O 1
ATOM 975 N N . MET A 1 118 ? 33.170 11.485 -50.664 1.00 96.50 118 MET A N 1
ATOM 976 C CA . MET A 1 118 ? 33.904 12.655 -51.165 1.00 96.50 118 MET A CA 1
ATOM 977 C C . MET A 1 118 ? 35.307 12.286 -51.654 1.00 96.50 118 MET A C 1
ATOM 979 O O . MET A 1 118 ? 35.737 12.777 -52.694 1.00 96.50 118 MET A O 1
ATOM 983 N N . ARG A 1 119 ? 36.017 11.404 -50.941 1.00 96.81 119 ARG A N 1
ATOM 984 C CA . ARG A 1 119 ? 37.344 10.931 -51.355 1.00 96.81 119 ARG A CA 1
ATOM 985 C C . ARG A 1 119 ? 37.283 10.167 -52.677 1.00 96.81 119 ARG A C 1
ATOM 987 O O . ARG A 1 119 ? 38.088 10.443 -53.559 1.00 96.81 119 ARG A O 1
ATOM 994 N N . LEU A 1 120 ? 36.336 9.240 -52.815 1.00 96.44 120 LEU A N 1
ATOM 995 C CA . LEU A 1 120 ? 36.138 8.466 -54.042 1.00 96.44 120 LEU A CA 1
ATOM 996 C C . LEU A 1 120 ? 35.705 9.356 -55.212 1.00 96.44 120 LEU A C 1
ATOM 998 O O . LEU A 1 120 ? 36.158 9.157 -56.335 1.00 96.44 120 LEU A O 1
ATOM 1002 N N . GLU A 1 121 ? 34.850 10.350 -54.962 1.00 96.06 121 GLU A N 1
ATOM 1003 C CA . GLU A 1 121 ? 34.419 11.319 -55.974 1.00 96.06 121 GLU A CA 1
ATOM 1004 C C . GLU A 1 121 ? 35.596 12.177 -56.462 1.00 96.06 121 GLU A C 1
ATOM 1006 O O . GLU A 1 121 ? 35.788 12.306 -57.672 1.00 96.06 121 GLU A O 1
ATOM 1011 N N . ALA A 1 122 ? 36.441 12.659 -55.544 1.00 95.50 122 ALA A N 1
ATOM 1012 C CA . ALA A 1 122 ? 37.664 13.390 -55.875 1.00 95.50 122 ALA A CA 1
ATOM 1013 C C . ALA A 1 122 ? 38.691 12.521 -56.627 1.00 95.50 122 ALA A C 1
ATOM 1015 O O . ALA A 1 122 ? 39.315 12.989 -57.578 1.00 95.50 122 ALA A O 1
ATOM 1016 N N . GLU A 1 123 ? 38.857 11.251 -56.245 1.00 95.81 123 GLU A N 1
ATOM 1017 C CA . GLU A 1 123 ? 39.729 10.302 -56.953 1.00 95.81 123 GLU A CA 1
ATOM 1018 C C . GLU A 1 123 ? 39.220 10.031 -58.377 1.00 95.81 123 GLU A C 1
ATOM 1020 O O . GLU A 1 123 ? 39.984 10.098 -59.339 1.00 95.81 123 GLU A O 1
ATOM 1025 N N . ALA A 1 124 ? 37.912 9.812 -58.540 1.00 94.75 124 ALA A N 1
ATOM 1026 C CA . ALA A 1 124 ? 37.291 9.620 -59.848 1.00 94.75 124 ALA A CA 1
ATOM 1027 C C . ALA A 1 124 ? 37.361 10.876 -60.734 1.00 94.75 124 ALA A C 1
ATOM 1029 O O . ALA A 1 124 ? 37.408 10.769 -61.961 1.00 94.75 124 ALA A O 1
ATOM 1030 N N . GLU A 1 125 ? 37.327 12.074 -60.150 1.00 95.12 125 GLU A N 1
ATOM 1031 C CA . GLU A 1 125 ? 37.550 13.329 -60.873 1.00 95.12 125 GLU A CA 1
ATOM 1032 C C . GLU A 1 125 ? 39.016 13.481 -61.303 1.00 95.12 125 GLU A C 1
ATOM 1034 O O . GLU A 1 125 ? 39.276 13.806 -62.459 1.00 95.12 125 GLU A O 1
ATOM 1039 N N . ALA A 1 126 ? 39.974 13.153 -60.431 1.00 93.75 126 ALA A N 1
ATOM 1040 C CA . ALA A 1 126 ? 41.397 13.187 -60.766 1.00 93.75 126 ALA A CA 1
ATOM 1041 C C . ALA A 1 126 ? 41.740 12.255 -61.941 1.00 93.75 126 ALA A C 1
ATOM 1043 O O . ALA A 1 126 ? 42.407 12.684 -62.883 1.00 93.75 126 ALA A O 1
ATOM 1044 N N . VAL A 1 127 ? 41.221 11.020 -61.931 1.00 95.06 127 VAL A N 1
ATOM 1045 C CA . VAL A 1 127 ? 41.386 10.063 -63.042 1.00 95.06 127 VAL A CA 1
ATOM 1046 C C . VAL A 1 127 ? 40.760 10.595 -64.333 1.00 95.06 127 VAL A C 1
ATOM 1048 O O . VAL A 1 127 ? 41.349 10.464 -65.403 1.00 95.06 127 VAL A O 1
ATOM 1051 N N . ARG A 1 128 ? 39.581 11.231 -64.259 1.00 94.12 128 ARG A N 1
ATOM 1052 C CA . ARG A 1 128 ? 38.944 11.847 -65.435 1.00 94.12 128 ARG A CA 1
ATOM 1053 C C . ARG A 1 128 ? 39.805 12.953 -66.042 1.00 94.12 128 ARG A C 1
ATOM 1055 O O . ARG A 1 128 ? 39.989 12.955 -67.253 1.00 94.12 128 ARG A O 1
ATOM 1062 N N . ILE A 1 129 ? 40.364 13.834 -65.212 1.00 93.19 129 ILE A N 1
ATOM 1063 C CA . ILE A 1 129 ? 41.262 14.910 -65.658 1.00 93.19 129 ILE A CA 1
ATOM 1064 C C . ILE A 1 129 ? 42.537 14.340 -66.294 1.00 93.19 129 ILE A C 1
ATOM 1066 O O . ILE A 1 129 ? 43.047 14.899 -67.262 1.00 93.19 129 ILE A O 1
ATOM 1070 N N . GLU A 1 130 ? 43.093 13.257 -65.749 1.00 91.38 130 GLU A N 1
ATOM 1071 C CA . GLU A 1 130 ? 44.282 12.614 -66.316 1.00 91.38 130 GLU A CA 1
ATOM 1072 C C . GLU A 1 130 ? 43.992 11.989 -67.684 1.00 91.38 130 GLU A C 1
ATOM 1074 O O . GLU A 1 130 ? 44.718 12.269 -68.636 1.00 91.38 130 GLU A O 1
ATOM 1079 N N . ASN A 1 131 ? 42.882 11.258 -67.816 1.00 90.69 131 ASN A N 1
ATOM 1080 C CA . ASN A 1 131 ? 42.440 10.717 -69.102 1.00 90.69 131 ASN A CA 1
ATOM 1081 C C . ASN A 1 131 ? 42.193 11.826 -70.138 1.00 90.69 131 ASN A C 1
ATOM 1083 O O . ASN A 1 131 ? 42.619 11.695 -71.279 1.00 90.69 131 ASN A O 1
ATOM 1087 N N . GLU A 1 132 ? 41.555 12.936 -69.750 1.00 91.88 132 GLU A N 1
ATOM 1088 C CA . GLU A 1 132 ? 41.323 14.082 -70.642 1.00 91.88 132 GLU A CA 1
ATOM 1089 C C . GLU A 1 132 ? 42.648 14.703 -71.115 1.00 91.88 132 GLU A C 1
ATOM 1091 O O . GLU A 1 132 ? 42.825 14.954 -72.305 1.00 91.88 132 GLU A O 1
ATOM 1096 N N . LYS A 1 133 ? 43.639 14.853 -70.223 1.00 90.88 133 LYS A N 1
ATOM 1097 C CA . LYS A 1 133 ? 44.994 15.300 -70.599 1.00 90.88 133 LYS A CA 1
ATOM 1098 C C . LYS A 1 133 ? 45.699 14.323 -71.537 1.00 90.88 133 LYS A C 1
ATOM 1100 O O . LYS A 1 133 ? 46.430 14.758 -72.427 1.00 90.88 133 LYS A O 1
ATOM 1105 N N . GLU A 1 134 ? 45.541 13.017 -71.329 1.00 85.69 134 GLU A N 1
ATOM 1106 C CA . GLU A 1 134 ? 46.096 11.998 -72.224 1.00 85.69 134 GLU A CA 1
ATOM 1107 C C . GLU A 1 134 ? 45.433 12.045 -73.604 1.00 85.69 134 GLU A C 1
ATOM 1109 O O . GLU A 1 134 ? 46.135 12.012 -74.618 1.00 85.69 134 GLU A O 1
ATOM 1114 N N . GLU A 1 135 ? 44.108 12.190 -73.661 1.00 83.88 135 GLU A N 1
ATOM 1115 C CA . GLU A 1 135 ? 43.366 12.386 -74.906 1.00 83.88 135 GLU A CA 1
ATOM 1116 C C . GLU A 1 135 ? 43.836 13.655 -75.631 1.00 83.88 135 GLU A C 1
ATOM 1118 O O . GLU A 1 135 ? 44.205 13.584 -76.806 1.00 83.88 135 GLU A O 1
ATOM 1123 N N . GLU A 1 136 ? 43.927 14.794 -74.938 1.00 82.62 136 GLU A N 1
ATOM 1124 C CA . GLU A 1 136 ? 44.464 16.047 -75.486 1.00 82.62 136 GLU A CA 1
ATOM 1125 C C . GLU A 1 136 ? 45.905 15.885 -75.998 1.00 82.62 136 GLU A C 1
ATOM 1127 O O . GLU A 1 136 ? 46.247 16.374 -77.079 1.00 82.62 136 GLU A O 1
ATOM 1132 N N . ALA A 1 137 ? 46.758 15.156 -75.273 1.00 80.56 137 ALA A N 1
ATOM 1133 C CA . ALA A 1 137 ? 48.129 14.880 -75.694 1.00 80.56 137 ALA A CA 1
ATOM 1134 C C . ALA A 1 137 ? 48.184 14.000 -76.954 1.00 80.56 137 ALA A C 1
ATOM 1136 O O . ALA A 1 137 ? 49.029 14.230 -77.828 1.00 80.56 137 ALA A O 1
ATOM 1137 N N . ILE A 1 138 ? 47.291 13.011 -77.077 1.00 76.69 138 ILE A N 1
ATOM 1138 C CA . ILE A 1 138 ? 47.140 12.192 -78.287 1.00 76.69 138 ILE A CA 1
ATOM 1139 C C . ILE A 1 138 ? 46.683 13.066 -79.459 1.00 76.69 138 ILE A C 1
ATOM 1141 O O . ILE A 1 138 ? 47.292 12.999 -80.531 1.00 76.69 138 ILE A O 1
ATOM 1145 N N . TYR A 1 139 ? 45.675 13.921 -79.264 1.00 73.69 139 TYR A N 1
ATOM 1146 C CA . TYR A 1 139 ? 45.206 14.855 -80.292 1.00 73.69 139 TYR A CA 1
ATOM 1147 C C . TYR A 1 139 ? 46.322 15.802 -80.758 1.00 73.69 139 TYR A C 1
ATOM 1149 O O . TYR A 1 139 ? 46.595 15.870 -81.957 1.00 73.69 139 TYR A O 1
ATOM 1157 N N . ALA A 1 140 ? 47.052 16.440 -79.839 1.00 75.88 140 ALA A N 1
ATOM 1158 C CA . ALA A 1 140 ? 48.168 17.332 -80.172 1.00 75.88 140 ALA A CA 1
ATOM 1159 C C . ALA A 1 140 ? 49.328 16.609 -80.888 1.00 75.88 140 ALA A C 1
ATOM 1161 O O . ALA A 1 140 ? 50.038 17.186 -81.719 1.00 75.88 140 ALA A O 1
ATOM 1162 N N . LYS A 1 141 ? 49.553 15.326 -80.576 1.00 73.00 141 LYS A N 1
ATOM 1163 C CA . LYS A 1 141 ? 50.567 14.502 -81.248 1.00 73.00 141 LYS A CA 1
ATOM 1164 C C . LYS A 1 141 ? 50.140 14.125 -82.667 1.00 73.00 141 LYS A C 1
ATOM 1166 O O . LYS A 1 141 ? 50.982 14.147 -83.561 1.00 73.00 141 LYS A O 1
ATOM 1171 N N . ASN A 1 142 ? 48.857 13.835 -82.880 1.00 67.19 142 ASN A N 1
ATOM 1172 C CA . ASN A 1 142 ? 48.297 13.590 -84.208 1.00 67.19 142 ASN A CA 1
ATOM 1173 C C . ASN A 1 142 ? 48.322 14.855 -85.082 1.00 67.19 142 ASN A C 1
ATOM 1175 O O . ASN A 1 142 ? 48.652 14.748 -86.260 1.00 67.19 142 ASN A O 1
ATOM 1179 N N . GLU A 1 143 ? 48.094 16.039 -84.506 1.00 67.31 143 GLU A N 1
ATOM 1180 C CA . GLU A 1 143 ? 48.200 17.326 -85.213 1.00 67.31 143 GLU A CA 1
ATOM 1181 C C . GLU A 1 143 ? 49.641 17.610 -85.698 1.00 67.31 143 GLU A C 1
ATOM 1183 O O . GLU A 1 143 ? 49.866 17.952 -86.860 1.00 67.31 143 GLU A O 1
ATOM 1188 N N . ARG A 1 144 ? 50.665 17.323 -84.876 1.00 59.88 144 ARG A N 1
ATOM 1189 C CA . ARG A 1 144 ? 52.075 17.384 -85.326 1.00 59.88 144 ARG A CA 1
ATOM 1190 C C . ARG A 1 144 ? 52.411 16.380 -86.428 1.00 59.88 144 ARG A C 1
ATOM 1192 O O . ARG A 1 144 ? 53.275 16.657 -87.260 1.00 59.88 144 ARG A O 1
ATOM 1199 N N . ILE A 1 145 ? 51.784 15.203 -86.420 1.00 59.12 145 ILE A N 1
ATOM 1200 C CA . ILE A 1 145 ? 51.973 14.199 -87.476 1.00 59.12 145 ILE A CA 1
ATOM 1201 C C . ILE A 1 145 ? 51.334 14.687 -88.783 1.00 59.12 145 ILE A C 1
ATOM 1203 O O . ILE A 1 145 ? 51.935 14.511 -89.843 1.00 59.12 145 ILE A O 1
ATOM 1207 N N . THR A 1 146 ? 50.172 15.347 -88.728 1.00 54.34 146 THR A N 1
ATOM 1208 C CA . THR A 1 146 ? 49.535 15.931 -89.917 1.00 54.34 146 THR A CA 1
ATOM 1209 C C . THR A 1 146 ? 50.325 17.110 -90.487 1.00 54.34 146 THR A C 1
ATOM 1211 O O . THR A 1 146 ? 50.511 17.157 -91.701 1.00 54.34 146 THR A O 1
ATOM 1214 N N . ASP A 1 147 ? 50.903 17.972 -89.644 1.00 51.84 147 ASP A N 1
ATOM 1215 C CA . ASP A 1 147 ? 51.750 19.088 -90.096 1.00 51.84 147 ASP A CA 1
ATOM 1216 C C . ASP A 1 147 ? 53.089 18.612 -90.687 1.00 51.84 147 ASP A C 1
ATOM 1218 O O . ASP A 1 147 ? 53.590 19.171 -91.665 1.00 51.84 147 ASP A O 1
ATOM 1222 N N . SER A 1 148 ? 53.656 17.523 -90.149 1.00 52.34 148 SER A N 1
ATOM 1223 C CA . SER A 1 148 ? 54.855 16.870 -90.695 1.00 52.34 148 SER A CA 1
ATOM 1224 C C . SER A 1 148 ? 54.605 16.162 -92.033 1.00 52.34 148 SER A C 1
ATOM 1226 O O . SER A 1 148 ? 55.568 15.882 -92.751 1.00 52.34 148 SER A O 1
ATOM 1228 N N . ALA A 1 149 ? 53.354 15.838 -92.369 1.00 49.84 149 ALA A N 1
ATOM 1229 C CA . ALA A 1 149 ? 52.996 15.170 -93.620 1.00 49.84 149 ALA A CA 1
ATOM 1230 C C . ALA A 1 149 ? 52.685 16.154 -94.764 1.00 49.84 149 ALA A C 1
ATOM 1232 O O . ALA A 1 149 ? 52.560 15.735 -95.915 1.00 49.84 149 ALA A O 1
ATOM 1233 N N . THR A 1 150 ? 52.622 17.462 -94.497 1.00 50.22 150 THR A N 1
ATOM 1234 C CA . THR A 1 150 ? 52.370 18.490 -95.515 1.00 50.22 150 THR A CA 1
ATOM 1235 C C . THR A 1 150 ? 53.583 19.392 -95.733 1.00 50.22 150 THR A C 1
ATOM 1237 O O . THR A 1 150 ? 53.624 20.546 -95.323 1.00 50.22 150 THR A O 1
ATOM 1240 N N . THR A 1 151 ? 54.575 18.878 -96.464 1.00 40.12 151 THR A N 1
ATOM 1241 C CA . THR A 1 151 ? 55.466 19.692 -97.308 1.00 40.12 151 THR A CA 1
ATOM 1242 C C . THR A 1 151 ? 55.450 19.111 -98.726 1.00 40.12 151 THR A C 1
ATOM 1244 O O . THR A 1 151 ? 56.183 18.193 -99.064 1.00 40.12 151 THR A O 1
ATOM 1247 N N . THR A 1 152 ? 54.521 19.651 -99.517 1.00 37.25 152 THR A N 1
ATOM 1248 C CA . THR A 1 152 ? 54.548 19.885 -100.972 1.00 37.25 152 THR A CA 1
ATOM 1249 C C . THR A 1 152 ? 55.095 18.800 -101.916 1.00 37.25 152 THR A C 1
ATOM 1251 O O . THR A 1 152 ? 56.281 18.789 -102.227 1.00 37.25 152 THR A O 1
ATOM 1254 N N . VAL A 1 153 ? 54.180 18.083 -102.587 1.00 34.75 153 VAL A N 1
ATOM 1255 C CA . VAL A 1 153 ? 54.101 18.094 -104.067 1.00 34.75 153 VAL A CA 1
ATOM 1256 C C . VAL A 1 153 ? 52.634 17.949 -104.512 1.00 34.75 153 VAL A C 1
ATOM 1258 O O . VAL A 1 153 ? 51.993 16.973 -104.126 1.00 34.75 153 VAL A O 1
ATOM 1261 N N . PRO A 1 154 ? 52.073 18.859 -105.333 1.00 38.91 154 PRO A N 1
ATOM 1262 C CA . PRO A 1 154 ? 50.892 18.565 -106.132 1.00 38.91 154 PRO A CA 1
ATOM 1263 C C . PRO A 1 154 ? 51.312 17.899 -107.452 1.00 38.91 154 PRO A C 1
ATOM 1265 O O . PRO A 1 154 ? 52.207 18.388 -108.142 1.00 38.91 154 PRO A O 1
ATOM 1268 N N . GLY A 1 155 ? 50.630 16.818 -107.833 1.00 35.50 155 GLY A N 1
ATOM 1269 C CA . GLY A 1 155 ? 50.723 16.267 -109.184 1.00 35.50 155 GLY A CA 1
ATOM 1270 C C . GLY A 1 155 ? 50.074 14.893 -109.367 1.00 35.50 155 GLY A C 1
ATOM 1271 O O . GLY A 1 155 ? 50.693 13.883 -109.060 1.00 35.50 155 GLY A O 1
ATOM 1272 N N . SER A 1 156 ? 48.894 14.896 -109.993 1.00 37.78 156 SER A N 1
ATOM 1273 C CA . SER A 1 156 ? 48.171 13.795 -110.667 1.00 37.78 156 SER A CA 1
ATOM 1274 C C . SER A 1 156 ? 47.260 12.852 -109.853 1.00 37.78 156 SER A C 1
ATOM 1276 O O . SER A 1 156 ? 47.695 11.946 -109.156 1.00 37.78 156 SER A O 1
ATOM 1278 N N . ASP A 1 157 ? 45.957 13.119 -110.022 1.00 37.19 157 ASP A N 1
ATOM 1279 C CA . ASP A 1 157 ? 44.890 12.221 -110.497 1.00 37.19 157 ASP A CA 1
ATOM 1280 C C . ASP A 1 157 ? 44.678 10.840 -109.852 1.00 37.19 157 ASP A C 1
ATOM 1282 O O . ASP A 1 157 ? 45.501 9.939 -109.975 1.00 37.19 157 ASP A O 1
ATOM 1286 N N . GLY A 1 158 ? 43.461 10.598 -109.334 1.00 35.78 158 GLY A N 1
ATOM 1287 C CA . GLY A 1 158 ? 43.021 9.217 -109.080 1.00 35.78 158 GLY A CA 1
ATOM 1288 C C . GLY A 1 158 ? 41.783 8.972 -108.210 1.00 35.78 158 GLY A C 1
ATOM 1289 O O . GLY A 1 158 ? 41.887 8.335 -107.176 1.00 35.78 158 GLY A O 1
ATOM 1290 N N . LYS A 1 159 ? 40.609 9.447 -108.643 1.00 37.28 159 LYS A N 1
ATOM 1291 C CA . LYS A 1 159 ? 39.287 8.767 -108.614 1.00 37.28 159 LYS A CA 1
ATOM 1292 C C . LYS A 1 159 ? 39.097 7.550 -107.663 1.00 37.28 159 LYS A C 1
ATOM 1294 O O . LYS A 1 159 ? 39.643 6.486 -107.923 1.00 37.28 159 LYS A O 1
ATOM 1299 N N . SER A 1 160 ? 38.135 7.624 -106.731 1.00 37.88 160 SER A N 1
ATOM 1300 C CA . SER A 1 160 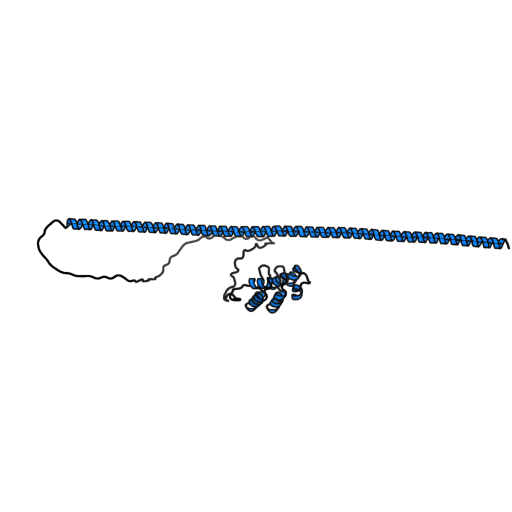? 36.890 6.805 -106.721 1.00 37.88 160 SER A CA 1
ATOM 1301 C C . SER A 1 160 ? 36.275 6.591 -105.319 1.00 37.88 160 SER A C 1
ATOM 1303 O O . SER A 1 160 ? 36.969 6.233 -104.380 1.00 37.88 160 SER A O 1
ATOM 1305 N N . THR A 1 161 ? 34.956 6.853 -105.241 1.00 38.62 161 THR A N 1
ATOM 1306 C CA . THR A 1 161 ? 33.863 6.115 -104.549 1.00 38.62 161 THR A CA 1
ATOM 1307 C C . THR A 1 161 ? 34.127 5.497 -103.164 1.00 38.62 161 THR A C 1
ATOM 1309 O O . THR A 1 161 ? 35.051 4.721 -103.008 1.00 38.62 161 THR A O 1
ATOM 1312 N N . GLY A 1 162 ? 33.295 5.633 -102.133 1.00 38.56 162 GLY A N 1
ATOM 1313 C CA . GLY A 1 162 ? 31.911 6.084 -102.005 1.00 38.56 162 GLY A CA 1
ATOM 1314 C C . GLY A 1 162 ? 31.358 5.613 -100.642 1.00 38.56 162 GLY A C 1
ATOM 1315 O O . GLY A 1 162 ? 31.946 4.722 -100.046 1.00 38.56 162 GLY A O 1
ATOM 1316 N N . THR A 1 163 ? 30.258 6.240 -100.187 1.00 37.78 163 THR A N 1
ATOM 1317 C CA . THR A 1 163 ? 29.107 5.679 -99.418 1.00 37.78 163 THR A CA 1
ATOM 1318 C C . THR A 1 163 ? 29.404 4.712 -98.253 1.00 37.78 163 THR A C 1
ATOM 1320 O O . THR A 1 163 ? 30.039 3.691 -98.447 1.00 37.78 163 THR A O 1
ATOM 1323 N N . GLY A 1 164 ? 28.903 4.847 -97.027 1.00 38.31 164 GLY A N 1
ATOM 1324 C CA . GLY A 1 164 ? 27.650 5.389 -96.495 1.00 38.31 164 GLY A CA 1
ATOM 1325 C C . GLY A 1 164 ? 27.548 4.900 -95.031 1.00 38.31 164 GLY A C 1
ATOM 1326 O O . GLY A 1 164 ? 28.121 3.876 -94.685 1.00 38.31 164 GLY A O 1
ATOM 1327 N N . SER A 1 165 ? 27.064 5.725 -94.102 1.00 37.50 165 SER A N 1
ATOM 1328 C CA . SER A 1 165 ? 25.717 5.644 -93.501 1.00 37.50 165 SER A CA 1
ATOM 1329 C C . SER A 1 165 ? 25.435 4.458 -92.559 1.00 37.50 165 SER A C 1
ATOM 1331 O O . SER A 1 165 ? 25.437 3.311 -92.982 1.00 37.50 165 SER A O 1
ATOM 1333 N N . GLY A 1 166 ? 24.985 4.790 -91.338 1.00 36.62 166 GLY A N 1
ATOM 1334 C CA . GLY A 1 166 ? 24.109 3.957 -90.488 1.00 36.62 166 GLY A CA 1
ATOM 1335 C C . GLY A 1 166 ? 24.669 3.738 -89.078 1.00 36.62 166 GLY A C 1
ATOM 1336 O O . GLY A 1 166 ? 25.601 2.968 -88.922 1.00 36.62 166 GLY A O 1
ATOM 1337 N N . ARG A 1 167 ? 24.294 4.540 -88.069 1.00 40.78 167 ARG A N 1
ATOM 1338 C CA . ARG A 1 167 ? 23.105 4.424 -87.182 1.00 40.78 167 ARG A CA 1
ATOM 1339 C C . ARG A 1 167 ? 23.052 3.141 -86.337 1.00 40.78 167 ARG A C 1
ATOM 1341 O O . ARG A 1 167 ? 22.916 2.062 -86.900 1.00 40.78 167 ARG A O 1
ATOM 1348 N N . GLY A 1 168 ? 22.939 3.319 -85.016 1.00 31.67 168 GLY A N 1
ATOM 1349 C CA . GLY A 1 168 ? 22.248 2.377 -84.127 1.00 31.67 168 GLY A CA 1
ATOM 1350 C C . GLY A 1 168 ? 22.816 2.276 -82.707 1.00 31.67 168 GLY A C 1
ATOM 1351 O O . GLY A 1 168 ? 23.688 1.451 -82.470 1.00 31.67 168 GLY A O 1
ATOM 1352 N N . ASP A 1 169 ? 22.273 3.056 -81.769 1.00 40.16 169 ASP A N 1
ATOM 1353 C CA . ASP A 1 169 ? 22.208 2.703 -80.337 1.00 40.16 169 ASP A CA 1
ATOM 1354 C C . ASP A 1 169 ? 21.146 1.587 -80.117 1.00 40.16 169 ASP A C 1
ATOM 1356 O O . ASP A 1 169 ? 20.390 1.280 -81.045 1.00 40.16 169 ASP A O 1
ATOM 1360 N N . PRO A 1 170 ? 20.839 1.165 -78.875 1.00 66.12 170 PRO A N 1
ATOM 1361 C CA . PRO A 1 170 ? 21.619 0.431 -77.866 1.00 66.12 170 PRO A CA 1
ATOM 1362 C C . PRO A 1 170 ? 20.888 -0.893 -77.489 1.00 66.12 170 PRO A C 1
ATOM 1364 O O . PRO A 1 170 ? 19.763 -1.083 -77.928 1.00 66.12 170 PRO A O 1
ATOM 1367 N N . PHE A 1 171 ? 21.444 -1.800 -76.664 1.00 30.98 171 PHE A N 1
ATOM 1368 C CA . PHE A 1 171 ? 20.690 -2.578 -75.643 1.00 30.98 171 PHE A CA 1
ATOM 1369 C C . PHE A 1 171 ? 21.573 -3.548 -74.824 1.00 30.98 171 PHE A C 1
ATOM 1371 O O . PHE A 1 171 ? 22.583 -4.062 -75.289 1.00 30.98 171 PHE A O 1
ATOM 1378 N N . ALA A 1 172 ? 21.096 -3.769 -73.596 1.00 36.84 172 ALA A N 1
ATOM 1379 C CA . ALA A 1 172 ? 21.446 -4.694 -72.515 1.00 36.84 172 ALA A CA 1
ATOM 1380 C C . ALA A 1 172 ? 22.232 -5.991 -72.805 1.00 36.84 172 ALA A C 1
ATOM 1382 O O . ALA A 1 172 ? 22.009 -6.665 -73.806 1.00 36.84 172 ALA A O 1
ATOM 1383 N N . SER A 1 173 ? 22.968 -6.454 -71.784 1.00 37.06 173 SER A N 1
ATOM 1384 C CA . SER A 1 173 ? 22.749 -7.773 -71.154 1.00 37.06 173 SER A CA 1
ATOM 1385 C C . SER A 1 173 ? 23.599 -7.928 -69.891 1.00 37.06 173 SER A C 1
ATOM 1387 O O . SER A 1 173 ? 24.810 -7.727 -69.919 1.00 37.06 173 SER A O 1
ATOM 1389 N N . GLY A 1 174 ? 22.966 -8.319 -68.784 1.00 38.62 174 GLY A N 1
ATOM 1390 C CA . GLY A 1 174 ? 23.675 -8.874 -67.637 1.00 38.62 174 GLY A CA 1
ATOM 1391 C C . GLY A 1 174 ? 24.087 -10.320 -67.902 1.00 38.62 174 GLY A C 1
ATOM 1392 O O . GLY A 1 174 ? 23.439 -11.014 -68.683 1.00 38.62 174 GLY A O 1
ATOM 1393 N N . ASN A 1 175 ? 25.107 -10.806 -67.195 1.00 36.81 175 ASN A N 1
ATOM 1394 C CA . ASN A 1 175 ? 25.077 -12.192 -66.762 1.00 36.81 175 ASN A CA 1
ATOM 1395 C C . ASN A 1 175 ? 25.888 -12.445 -65.491 1.00 36.81 175 ASN A C 1
ATOM 1397 O O . ASN A 1 175 ? 26.952 -11.884 -65.248 1.00 36.81 175 ASN A O 1
ATOM 1401 N N . ARG A 1 176 ? 25.287 -13.327 -64.706 1.00 37.41 176 ARG A N 1
ATOM 1402 C CA . ARG A 1 176 ? 25.665 -13.918 -63.430 1.00 37.41 176 ARG A CA 1
ATOM 1403 C C . ARG A 1 176 ? 26.738 -14.987 -63.627 1.00 37.41 176 ARG A C 1
ATOM 1405 O O . ARG A 1 176 ? 26.604 -15.785 -64.548 1.00 37.41 176 ARG A O 1
ATOM 1412 N N . VAL A 1 177 ? 27.684 -15.109 -62.692 1.00 39.91 177 VAL A N 1
ATOM 1413 C CA . VAL A 1 177 ? 28.369 -16.388 -62.438 1.00 39.91 177 VAL A CA 1
ATOM 1414 C C . VAL A 1 177 ? 28.651 -16.544 -60.940 1.00 39.91 177 VAL A C 1
ATOM 1416 O O . VAL A 1 177 ? 29.327 -15.725 -60.327 1.00 39.91 177 VAL A O 1
ATOM 1419 N N . GLU A 1 178 ? 28.089 -17.599 -60.357 1.00 35.41 178 GLU A N 1
ATOM 1420 C CA . GLU A 1 178 ? 28.446 -18.149 -59.048 1.00 35.41 178 GLU A CA 1
ATOM 1421 C C . GLU A 1 178 ? 29.604 -19.142 -59.224 1.00 35.41 178 GLU A C 1
ATOM 1423 O O . GLU A 1 178 ? 29.532 -19.952 -60.144 1.00 35.41 178 GLU A O 1
ATOM 1428 N N . SER A 1 179 ? 30.580 -19.182 -58.305 1.00 35.97 179 SER A N 1
ATOM 1429 C CA . SER A 1 179 ? 31.191 -20.448 -57.843 1.00 35.97 179 SER A CA 1
ATOM 1430 C C . SER A 1 179 ? 32.262 -20.273 -56.748 1.00 35.97 179 SER A C 1
ATOM 1432 O O . SER A 1 179 ? 33.360 -19.804 -57.014 1.00 35.97 179 SER A O 1
ATOM 1434 N N . LYS A 1 180 ? 31.908 -20.757 -55.548 1.00 34.22 180 LYS A N 1
ATOM 1435 C CA . LYS A 1 180 ? 32.609 -21.738 -54.682 1.00 34.22 180 LYS A CA 1
ATOM 1436 C C . LYS A 1 180 ? 34.058 -21.509 -54.180 1.00 34.22 180 LYS A C 1
ATOM 1438 O O . LYS A 1 180 ? 35.016 -21.633 -54.923 1.00 34.22 180 LYS A O 1
ATOM 1443 N N . ALA A 1 181 ? 34.130 -21.441 -52.841 1.00 32.00 181 ALA A N 1
ATOM 1444 C CA . ALA A 1 181 ? 34.867 -22.309 -51.896 1.00 32.00 181 ALA A CA 1
ATOM 1445 C C . ALA A 1 181 ? 36.410 -22.416 -51.918 1.00 32.00 181 ALA A C 1
ATOM 1447 O O . ALA A 1 181 ? 36.985 -22.955 -52.852 1.00 32.00 181 ALA A O 1
ATOM 1448 N N . SER A 1 182 ? 37.025 -22.068 -50.775 1.00 34.56 182 SER A N 1
ATOM 1449 C CA . SER A 1 182 ? 38.089 -22.777 -50.011 1.00 34.56 182 SER A CA 1
ATOM 1450 C C . SER A 1 182 ? 38.588 -21.778 -48.943 1.00 34.56 182 SER A C 1
ATOM 1452 O O . SER A 1 182 ? 38.839 -20.635 -49.288 1.00 34.56 182 SER A O 1
ATOM 1454 N N . GLY A 1 183 ? 38.668 -22.011 -47.629 1.00 32.47 183 GLY A N 1
ATOM 1455 C CA . GLY A 1 183 ? 39.058 -23.203 -46.881 1.00 32.47 183 GLY A CA 1
ATOM 1456 C C . GLY A 1 183 ? 40.515 -23.052 -46.410 1.00 32.47 183 GLY A C 1
ATOM 1457 O O . GLY A 1 183 ? 41.389 -23.252 -47.244 1.00 32.47 183 GLY A O 1
ATOM 1458 N N . ALA A 1 184 ? 40.739 -22.676 -45.131 1.00 33.81 184 ALA A N 1
ATOM 1459 C CA . ALA A 1 184 ? 41.955 -22.829 -44.281 1.00 33.81 184 ALA A CA 1
ATOM 1460 C C . ALA A 1 184 ? 42.007 -21.684 -43.226 1.00 33.81 184 ALA A C 1
ATOM 1462 O O . ALA A 1 184 ? 42.096 -20.529 -43.615 1.00 33.81 184 ALA A O 1
ATOM 1463 N N . THR A 1 185 ? 41.728 -21.841 -41.922 1.00 31.69 185 THR A N 1
ATOM 1464 C CA . THR A 1 185 ? 42.359 -22.606 -40.817 1.00 31.69 185 THR A CA 1
ATOM 1465 C C . THR A 1 185 ? 43.367 -21.805 -39.969 1.00 31.69 185 THR A C 1
ATOM 1467 O O . THR A 1 185 ? 44.341 -21.274 -40.488 1.00 31.69 185 THR A O 1
ATOM 1470 N N . THR A 1 186 ? 43.188 -21.937 -38.646 1.00 32.88 186 THR A N 1
ATOM 1471 C CA . THR A 1 186 ? 44.181 -21.982 -37.541 1.00 32.88 186 THR A CA 1
ATOM 1472 C C . THR A 1 186 ? 44.436 -20.754 -36.650 1.00 32.88 186 THR A C 1
ATOM 1474 O O . THR A 1 186 ? 44.814 -19.688 -37.114 1.00 32.88 186 THR A O 1
ATOM 1477 N N . GLY A 1 187 ? 44.338 -21.024 -35.333 1.00 32.06 187 GLY A N 1
ATOM 1478 C CA . GLY A 1 187 ? 45.068 -20.382 -34.224 1.00 32.06 187 GLY A CA 1
ATOM 1479 C C . GLY A 1 187 ? 44.330 -19.232 -33.527 1.00 32.06 187 GLY A C 1
ATOM 1480 O O . GLY A 1 187 ? 43.953 -18.276 -34.177 1.00 32.06 187 GLY A O 1
ATOM 1481 N N . GLY A 1 188 ? 44.094 -19.202 -32.215 1.00 33.22 188 GLY A N 1
ATOM 1482 C CA . GLY A 1 188 ? 44.480 -20.084 -31.119 1.00 33.22 188 GLY A CA 1
ATOM 1483 C C . GLY A 1 188 ? 44.302 -19.355 -29.775 1.00 33.22 188 GLY A C 1
ATOM 1484 O O . GLY A 1 188 ? 44.733 -18.222 -29.636 1.00 33.22 188 GLY A O 1
ATOM 1485 N N . LEU A 1 189 ? 43.690 -20.061 -28.818 1.00 32.06 189 LEU A N 1
ATOM 1486 C CA . LEU A 1 189 ? 44.023 -20.141 -27.386 1.00 32.06 189 LEU A CA 1
ATOM 1487 C C . LEU A 1 189 ? 44.013 -18.880 -26.494 1.00 32.06 189 LEU A C 1
ATOM 1489 O O . LEU A 1 189 ? 44.826 -17.974 -26.619 1.00 32.06 189 LEU A O 1
ATOM 1493 N N . GLY A 1 190 ? 43.193 -18.969 -25.441 1.00 32.09 190 GLY A N 1
ATOM 1494 C CA . GLY A 1 190 ? 43.283 -18.165 -24.223 1.00 32.09 190 GLY A CA 1
ATOM 1495 C C . GLY A 1 190 ? 42.460 -18.794 -23.094 1.00 32.09 190 GLY A C 1
ATOM 1496 O O . GLY A 1 190 ? 41.330 -18.395 -22.848 1.00 32.09 190 GLY A O 1
ATOM 1497 N N . THR A 1 191 ? 43.007 -19.831 -22.457 1.00 34.44 191 THR A N 1
ATOM 1498 C CA . THR A 1 191 ? 42.476 -20.504 -21.257 1.00 34.44 191 THR A CA 1
ATOM 1499 C C . THR A 1 191 ? 43.048 -19.890 -19.977 1.00 34.44 191 THR A C 1
ATOM 1501 O O . THR A 1 191 ? 44.263 -19.732 -19.908 1.00 34.44 191 THR A O 1
ATOM 1504 N N . ALA A 1 192 ? 42.214 -19.660 -18.958 1.00 31.77 192 ALA A N 1
ATOM 1505 C CA . ALA A 1 192 ? 42.473 -19.803 -17.508 1.00 31.77 192 ALA A CA 1
ATOM 1506 C C . ALA A 1 192 ? 41.315 -19.116 -16.750 1.00 31.77 192 ALA A C 1
ATOM 1508 O O . ALA A 1 192 ? 40.857 -18.066 -17.171 1.00 31.77 192 ALA A O 1
ATOM 1509 N N . GLY A 1 193 ? 40.766 -19.607 -15.644 1.00 30.56 193 GLY A N 1
ATOM 1510 C CA . GLY A 1 193 ? 41.077 -20.774 -14.841 1.00 30.56 193 GLY A CA 1
ATOM 1511 C C . GLY A 1 193 ? 39.932 -20.992 -13.848 1.00 30.56 193 GLY A C 1
ATOM 1512 O O . GLY A 1 193 ? 39.316 -20.044 -13.367 1.00 30.56 193 GLY A O 1
ATOM 1513 N N . ALA A 1 194 ? 39.637 -22.257 -13.575 1.00 35.16 194 ALA A N 1
ATOM 1514 C CA . ALA A 1 194 ? 38.788 -22.678 -12.475 1.00 35.16 194 ALA A CA 1
ATOM 1515 C C . ALA A 1 194 ? 39.688 -23.158 -11.335 1.00 35.16 194 ALA A C 1
ATOM 1517 O O . ALA A 1 194 ? 40.627 -23.911 -11.601 1.00 35.16 194 ALA A O 1
ATOM 1518 N N . SER A 1 195 ? 39.381 -22.747 -10.101 1.00 31.19 195 SER A N 1
ATOM 1519 C CA . SER A 1 195 ? 39.384 -23.554 -8.862 1.00 31.19 195 SER A CA 1
ATOM 1520 C C . SER A 1 195 ? 39.578 -22.660 -7.637 1.00 31.19 195 SER A C 1
ATOM 1522 O O . SER A 1 195 ? 40.628 -22.047 -7.496 1.00 31.19 195 SER A O 1
ATOM 1524 N N . SER A 1 196 ? 38.607 -22.656 -6.723 1.00 32.09 196 SER A N 1
ATOM 1525 C CA . SER A 1 196 ? 38.853 -22.855 -5.286 1.00 32.09 196 SER A CA 1
ATOM 1526 C C . SER A 1 196 ? 37.514 -23.000 -4.565 1.00 32.09 196 SER A C 1
ATOM 1528 O O . SER A 1 196 ? 36.655 -22.127 -4.660 1.00 32.09 196 SER A O 1
ATOM 1530 N N . LEU A 1 197 ? 37.342 -24.128 -3.878 1.00 33.84 197 LEU A N 1
ATOM 1531 C CA . LEU A 1 197 ? 36.265 -24.373 -2.927 1.00 33.84 197 LEU A CA 1
ATOM 1532 C C . LEU A 1 197 ? 36.557 -23.635 -1.614 1.00 33.84 197 LEU A C 1
ATOM 1534 O O . LEU A 1 197 ? 37.690 -23.690 -1.153 1.00 33.84 197 LEU A O 1
ATOM 1538 N N . ASP A 1 198 ? 35.519 -23.093 -0.978 1.00 35.94 198 ASP A N 1
ATOM 1539 C CA . ASP A 1 198 ? 35.410 -23.013 0.484 1.00 35.94 198 ASP A CA 1
ATOM 1540 C C . ASP A 1 198 ? 33.932 -23.188 0.903 1.00 35.94 198 ASP A C 1
ATOM 1542 O O . ASP A 1 198 ? 33.054 -22.547 0.315 1.00 35.94 198 ASP A O 1
ATOM 1546 N N . PRO A 1 199 ? 33.615 -24.065 1.880 1.00 52.41 199 PRO A N 1
ATOM 1547 C CA . PRO A 1 199 ? 32.260 -24.312 2.363 1.00 52.41 199 PRO A CA 1
ATOM 1548 C C . PRO A 1 199 ? 32.058 -23.775 3.792 1.00 52.41 199 PRO A C 1
ATOM 1550 O O . PRO A 1 199 ? 32.672 -24.295 4.711 1.00 52.41 199 PRO A O 1
ATOM 1553 N N . PHE A 1 200 ? 31.180 -22.781 3.983 1.00 34.25 200 PHE A N 1
ATOM 1554 C CA . PHE A 1 200 ? 30.305 -22.541 5.159 1.00 34.25 200 PHE A CA 1
ATOM 1555 C C . PHE A 1 200 ? 29.844 -21.071 5.176 1.00 34.25 200 PHE A C 1
ATOM 1557 O O . PHE A 1 200 ? 30.642 -20.188 5.461 1.00 34.25 200 PHE A O 1
ATOM 1564 N N . ALA A 1 201 ? 28.554 -20.810 4.946 1.00 31.98 201 ALA A N 1
ATOM 1565 C CA . ALA A 1 201 ? 27.806 -19.717 5.581 1.00 31.98 201 ALA A CA 1
ATOM 1566 C C . ALA A 1 201 ? 26.326 -19.822 5.192 1.00 31.98 201 ALA A C 1
ATOM 1568 O O . ALA A 1 201 ? 25.962 -19.800 4.018 1.00 31.98 201 ALA A O 1
ATOM 1569 N N . ALA A 1 202 ? 25.483 -19.978 6.203 1.00 35.66 202 ALA A N 1
ATOM 1570 C CA . ALA A 1 202 ? 24.040 -20.029 6.090 1.00 35.66 202 ALA A CA 1
ATOM 1571 C C . ALA A 1 202 ? 23.420 -18.619 6.062 1.00 35.66 202 ALA A C 1
ATOM 1573 O O . ALA A 1 202 ? 23.964 -17.682 6.642 1.00 35.66 202 ALA A O 1
ATOM 1574 N N . SER A 1 203 ? 22.207 -18.573 5.498 1.00 44.25 203 SER A N 1
ATOM 1575 C CA . SER A 1 203 ? 21.100 -17.660 5.827 1.00 44.25 203 SER A CA 1
ATOM 1576 C C . SER A 1 203 ? 21.023 -16.291 5.127 1.00 44.25 203 SER A C 1
ATOM 1578 O O . SER A 1 203 ? 21.847 -15.408 5.316 1.00 44.25 203 SER A O 1
ATOM 1580 N N . ASN A 1 204 ? 19.894 -16.126 4.422 1.00 48.88 204 ASN A N 1
ATOM 1581 C CA . ASN A 1 204 ? 19.270 -14.907 3.890 1.00 48.88 204 ASN A CA 1
ATOM 1582 C C . ASN A 1 204 ? 19.978 -14.161 2.749 1.00 48.88 204 ASN A C 1
ATOM 1584 O O . ASN A 1 204 ? 20.666 -13.167 2.954 1.00 48.88 204 ASN A O 1
ATOM 1588 N N . ALA A 1 205 ? 19.648 -14.556 1.514 1.00 32.66 205 ALA A N 1
ATOM 1589 C CA . ALA A 1 205 ? 19.811 -13.720 0.328 1.00 32.66 205 ALA A CA 1
ATOM 1590 C C . ALA A 1 205 ? 18.434 -13.243 -0.169 1.00 32.66 205 ALA A C 1
ATOM 1592 O O . ALA A 1 205 ? 17.655 -14.009 -0.738 1.00 32.66 205 ALA A O 1
ATOM 1593 N N . VAL A 1 206 ? 18.147 -11.960 0.055 1.00 41.09 206 VAL A N 1
ATOM 1594 C CA . VAL A 1 206 ? 17.122 -11.201 -0.670 1.00 41.09 206 VAL A CA 1
ATOM 1595 C C . VAL A 1 206 ? 17.537 -11.160 -2.140 1.00 41.09 206 VAL A C 1
ATOM 1597 O O . VAL A 1 206 ? 18.631 -10.706 -2.473 1.00 41.09 206 VAL A O 1
ATOM 1600 N N . LYS A 1 207 ? 16.679 -11.670 -3.026 1.00 36.62 207 LYS A N 1
ATOM 1601 C CA . LYS A 1 207 ? 16.893 -11.631 -4.476 1.00 36.62 207 LYS A CA 1
ATOM 1602 C C . LYS A 1 207 ? 16.626 -10.192 -4.965 1.00 36.62 207 LYS A C 1
ATOM 1604 O O . LYS A 1 207 ? 15.562 -9.663 -4.641 1.00 36.62 207 LYS A O 1
ATOM 1609 N N . PRO A 1 208 ? 17.547 -9.536 -5.696 1.00 34.91 208 PRO A N 1
ATOM 1610 C CA . PRO A 1 208 ? 17.331 -8.174 -6.186 1.00 34.91 208 PRO A CA 1
ATOM 1611 C C . PRO A 1 208 ? 16.235 -8.139 -7.268 1.00 34.91 208 PRO A C 1
ATOM 1613 O O . PRO A 1 208 ? 15.956 -9.177 -7.879 1.00 34.91 208 PRO A O 1
ATOM 1616 N N . PRO A 1 209 ? 15.618 -6.968 -7.536 1.00 34.72 209 PRO A N 1
ATOM 1617 C CA . PRO A 1 209 ? 14.605 -6.839 -8.575 1.00 34.72 209 PRO A CA 1
ATOM 1618 C C . PRO A 1 209 ? 15.246 -7.084 -9.943 1.00 34.72 209 PRO A C 1
ATOM 1620 O O . PRO A 1 209 ? 16.010 -6.267 -10.454 1.00 34.72 209 PRO A O 1
ATOM 1623 N N . SER A 1 210 ? 14.951 -8.236 -10.538 1.00 37.09 210 SER A N 1
ATOM 1624 C CA . SER A 1 210 ? 15.269 -8.488 -11.935 1.00 37.09 210 SER A CA 1
ATOM 1625 C C . SER A 1 210 ? 14.365 -7.610 -12.798 1.00 37.09 210 SER A C 1
ATOM 1627 O O . SER A 1 210 ? 13.170 -7.896 -12.922 1.00 37.09 210 SER A O 1
ATOM 1629 N N . ASN A 1 211 ? 14.947 -6.565 -13.400 1.00 34.81 211 ASN A N 1
ATOM 1630 C CA . ASN A 1 211 ? 14.416 -5.950 -14.615 1.00 34.81 211 ASN A CA 1
ATOM 1631 C C . ASN A 1 211 ? 14.014 -7.082 -15.558 1.00 34.81 211 ASN A C 1
ATOM 1633 O O . ASN A 1 211 ? 14.798 -8.004 -15.794 1.00 34.81 211 ASN A O 1
ATOM 1637 N N . GLY A 1 212 ? 12.764 -7.035 -16.012 1.00 34.34 212 GLY A N 1
ATOM 1638 C CA . GLY A 1 212 ? 12.143 -8.073 -16.814 1.00 34.34 212 GLY A CA 1
ATOM 1639 C C . GLY A 1 212 ? 12.883 -8.268 -18.128 1.00 34.34 212 GLY A C 1
ATOM 1640 O O . GLY A 1 212 ? 12.526 -7.680 -19.145 1.00 34.34 212 GLY A O 1
ATOM 1641 N N . VAL A 1 213 ? 13.881 -9.149 -18.111 1.00 33.19 213 VAL A N 1
ATOM 1642 C CA . VAL A 1 213 ? 14.212 -9.967 -19.268 1.00 33.19 213 VAL A CA 1
ATOM 1643 C C . VAL A 1 213 ? 12.900 -10.634 -19.649 1.00 33.19 213 VAL A C 1
ATOM 1645 O O . VAL A 1 213 ? 12.265 -11.287 -18.818 1.00 33.19 213 VAL A O 1
ATOM 1648 N N . MET A 1 214 ? 12.449 -10.373 -20.872 1.00 40.03 214 MET A N 1
ATOM 1649 C CA . MET A 1 214 ? 11.324 -11.077 -21.457 1.00 40.03 214 MET A CA 1
ATOM 1650 C C . MET A 1 214 ? 11.523 -12.567 -21.193 1.00 40.03 214 MET A C 1
ATOM 1652 O O . MET A 1 214 ? 12.542 -13.130 -21.592 1.00 40.03 214 MET A O 1
ATOM 1656 N N . ASP A 1 215 ? 10.569 -13.182 -20.499 1.00 43.28 215 ASP A N 1
ATOM 1657 C CA . ASP A 1 215 ? 10.458 -14.630 -20.393 1.00 43.28 215 ASP A CA 1
ATOM 1658 C C . ASP A 1 215 ? 10.102 -15.164 -21.790 1.00 43.28 215 ASP A C 1
ATOM 1660 O O . ASP A 1 215 ? 8.954 -15.447 -22.128 1.00 43.28 215 ASP A O 1
ATOM 1664 N N . GLY A 1 216 ? 11.104 -15.166 -22.671 1.00 38.56 216 GLY A N 1
ATOM 1665 C CA . GLY A 1 216 ? 11.078 -15.675 -24.038 1.00 38.56 216 GLY A CA 1
ATOM 1666 C C . GLY A 1 216 ? 11.224 -17.192 -24.055 1.00 38.56 216 GLY A C 1
ATOM 1667 O O . GLY A 1 216 ? 11.981 -17.731 -24.856 1.00 38.56 216 GLY A O 1
ATOM 1668 N N . GLY A 1 217 ? 10.544 -17.866 -23.129 1.00 39.78 217 GLY A N 1
ATOM 1669 C CA . GLY A 1 217 ? 10.795 -19.256 -22.784 1.00 39.78 217 GLY A CA 1
ATOM 1670 C C . GLY A 1 217 ? 9.626 -20.210 -22.989 1.00 39.78 217 GLY A C 1
ATOM 1671 O O . GLY A 1 217 ? 9.738 -21.330 -22.524 1.00 39.78 217 GLY A O 1
ATOM 1672 N N . GLU A 1 218 ? 8.521 -19.836 -23.652 1.00 44.00 218 GLU A N 1
ATOM 1673 C CA . GLU A 1 218 ? 7.469 -20.813 -24.010 1.00 44.00 218 GLU A CA 1
ATOM 1674 C C . GLU A 1 218 ? 6.523 -20.317 -25.130 1.00 44.00 218 GLU A C 1
ATOM 1676 O O . GLU A 1 218 ? 5.313 -20.195 -24.959 1.00 44.00 218 GLU A O 1
ATOM 1681 N N . MET A 1 219 ? 7.069 -19.993 -26.310 1.00 44.72 219 MET A N 1
ATOM 1682 C CA . MET A 1 219 ? 6.282 -19.707 -27.531 1.00 44.72 219 MET A CA 1
ATOM 1683 C C . MET A 1 219 ? 6.633 -20.644 -28.693 1.00 44.72 219 MET A C 1
ATOM 1685 O O . MET A 1 219 ? 6.623 -20.251 -29.859 1.00 44.72 219 MET A O 1
ATOM 1689 N N . ALA A 1 220 ? 6.940 -21.905 -28.395 1.00 40.94 220 ALA A N 1
ATOM 1690 C CA . ALA A 1 220 ? 7.007 -22.921 -29.432 1.00 40.94 220 ALA A CA 1
ATOM 1691 C C . ALA A 1 220 ? 5.576 -23.375 -29.795 1.00 40.94 220 ALA A C 1
ATOM 1693 O O . ALA A 1 220 ? 4.921 -24.093 -29.043 1.00 40.94 220 ALA A O 1
ATOM 1694 N N . ASP A 1 221 ? 5.123 -22.941 -30.974 1.00 45.94 221 ASP A N 1
ATOM 1695 C CA . ASP A 1 221 ? 4.208 -23.678 -31.865 1.00 45.94 221 ASP A CA 1
ATOM 1696 C C . ASP A 1 221 ? 2.675 -23.490 -31.751 1.00 45.94 221 ASP A C 1
ATOM 1698 O O . ASP A 1 221 ? 1.903 -24.253 -32.330 1.00 45.94 221 ASP A O 1
ATOM 1702 N N . LYS A 1 222 ? 2.170 -22.440 -31.086 1.00 53.12 222 LYS A N 1
ATOM 1703 C CA . LYS A 1 222 ? 0.746 -22.043 -31.202 1.00 53.12 222 LYS A CA 1
ATOM 1704 C C . LYS A 1 222 ? 0.643 -20.530 -31.365 1.00 53.12 222 LYS A C 1
ATOM 1706 O O . LYS A 1 222 ? 1.091 -19.797 -30.491 1.00 53.12 222 LYS A O 1
ATOM 1711 N N . GLY A 1 223 ? 0.090 -20.071 -32.491 1.00 64.75 223 GLY A N 1
ATOM 1712 C CA . GLY A 1 223 ? -0.022 -18.649 -32.835 1.00 64.75 223 GLY A CA 1
ATOM 1713 C C . GLY A 1 223 ? -0.578 -17.782 -31.698 1.00 64.75 223 GLY A C 1
ATOM 1714 O O . GLY A 1 223 ? -1.372 -18.250 -30.879 1.00 64.75 223 GLY A O 1
ATOM 1715 N N . VAL A 1 224 ? -0.144 -16.517 -31.651 1.00 71.56 224 VAL A N 1
ATOM 1716 C CA . VAL A 1 224 ? -0.518 -15.563 -30.595 1.00 71.56 224 VAL A CA 1
ATOM 1717 C C . VAL A 1 224 ? -2.047 -15.473 -30.514 1.00 71.56 224 VAL A C 1
ATOM 1719 O O . VAL A 1 224 ? -2.679 -15.147 -31.522 1.00 71.56 224 VAL A O 1
ATOM 1722 N N . PRO A 1 225 ? -2.668 -15.776 -29.361 1.00 81.19 225 PRO A N 1
ATOM 1723 C CA . PRO A 1 225 ? -4.116 -15.753 -29.252 1.00 81.19 225 PRO A CA 1
ATOM 1724 C C . PRO A 1 225 ? -4.628 -14.323 -29.447 1.00 81.19 225 PRO A C 1
ATOM 1726 O O . PRO A 1 225 ? -4.088 -13.360 -28.897 1.00 81.19 225 PRO A O 1
ATOM 1729 N N . LEU A 1 226 ? -5.668 -14.198 -30.272 1.00 86.50 226 LEU A N 1
ATOM 1730 C CA . LEU A 1 226 ? -6.262 -12.924 -30.657 1.00 86.50 226 LEU A CA 1
ATOM 1731 C C . LEU A 1 226 ? -7.660 -12.789 -30.054 1.00 86.50 226 LEU A C 1
ATOM 1733 O O . LEU A 1 226 ? -8.453 -13.728 -30.085 1.00 86.50 226 LEU A O 1
ATOM 1737 N N . TYR A 1 227 ? -7.994 -11.593 -29.586 1.00 87.88 227 TYR A N 1
ATOM 1738 C CA . TYR A 1 227 ? -9.351 -11.201 -29.225 1.00 87.88 227 TYR A CA 1
ATOM 1739 C C . TYR A 1 227 ? -9.692 -9.901 -29.951 1.00 87.88 227 TYR A C 1
ATOM 1741 O O . TYR A 1 227 ? -8.913 -8.948 -29.926 1.00 87.88 227 TYR A O 1
ATOM 1749 N N . LYS A 1 228 ? -10.825 -9.876 -30.666 1.00 88.81 228 LYS A N 1
ATOM 1750 C CA . LYS A 1 228 ? -11.218 -8.758 -31.551 1.00 88.81 228 LYS A CA 1
ATOM 1751 C C . LYS A 1 228 ? -10.077 -8.307 -32.490 1.00 88.81 228 LYS A C 1
ATOM 1753 O O . LYS A 1 228 ? -9.860 -7.118 -32.701 1.00 88.81 228 LYS A O 1
ATOM 1758 N N . GLY A 1 229 ? -9.316 -9.268 -33.023 1.00 86.31 229 GLY A N 1
ATOM 1759 C CA . GLY A 1 229 ? -8.201 -9.016 -33.943 1.00 86.31 229 GLY A CA 1
ATOM 1760 C C . GLY A 1 229 ? -6.928 -8.446 -33.304 1.00 86.31 229 GLY A C 1
ATOM 1761 O O . GLY A 1 229 ? -5.993 -8.130 -34.033 1.00 86.31 229 GLY A O 1
ATOM 1762 N N . ARG A 1 230 ? -6.857 -8.321 -31.970 1.00 87.75 230 ARG A N 1
ATOM 1763 C CA . ARG A 1 230 ? -5.653 -7.873 -31.252 1.00 87.75 230 ARG A CA 1
ATOM 1764 C C . ARG A 1 230 ? -5.025 -9.019 -30.458 1.00 87.75 230 ARG A C 1
ATOM 1766 O O . ARG A 1 230 ? -5.771 -9.779 -29.835 1.00 87.75 230 ARG A O 1
ATOM 1773 N N . PRO A 1 231 ? -3.687 -9.147 -30.452 1.00 88.50 231 PRO A N 1
ATOM 1774 C CA . PRO A 1 231 ? -3.012 -10.096 -29.580 1.00 88.50 231 PRO A CA 1
ATOM 1775 C C . PRO A 1 231 ? -3.234 -9.705 -28.123 1.00 88.50 231 PRO A C 1
ATOM 1777 O O . PRO A 1 231 ? -3.205 -8.522 -27.783 1.00 88.50 231 PRO A O 1
ATOM 1780 N N . PHE A 1 232 ? -3.461 -10.701 -27.275 1.00 91.00 232 PHE A N 1
ATOM 1781 C CA . PHE A 1 232 ? -3.582 -10.506 -25.836 1.00 91.00 232 PHE A CA 1
ATOM 1782 C C . PHE A 1 232 ? -2.698 -11.503 -25.087 1.00 91.00 232 PHE A C 1
ATOM 1784 O O . PHE A 1 232 ? -2.242 -12.505 -25.637 1.00 91.00 232 PHE A O 1
ATOM 1791 N N . SER A 1 233 ? -2.440 -11.204 -23.821 1.00 91.56 233 SER A N 1
ATOM 1792 C CA . SER A 1 233 ? -1.561 -11.952 -22.925 1.00 91.56 233 SER A CA 1
ATOM 1793 C C . SER A 1 233 ? -2.287 -12.321 -21.621 1.00 91.56 233 SER A C 1
ATOM 1795 O O . SER A 1 233 ? -3.332 -11.741 -21.305 1.00 91.56 233 SER A O 1
ATOM 1797 N N . PRO A 1 234 ? -1.725 -13.212 -20.780 1.00 91.38 234 PRO A N 1
ATOM 1798 C CA . PRO A 1 234 ? -2.274 -13.478 -19.448 1.00 91.38 234 PRO A CA 1
ATOM 1799 C C . PRO A 1 234 ? -2.393 -12.220 -18.570 1.00 91.38 234 PRO A C 1
ATOM 1801 O O . PRO A 1 234 ? -3.245 -12.139 -17.683 1.00 91.38 234 PRO A O 1
ATOM 1804 N N . ARG A 1 235 ? -1.556 -11.202 -18.821 1.00 92.56 235 ARG A N 1
ATOM 1805 C CA . ARG A 1 235 ? -1.637 -9.899 -18.149 1.00 92.56 235 ARG A CA 1
ATOM 1806 C C . ARG A 1 235 ? -2.930 -9.158 -18.492 1.00 92.56 235 ARG A C 1
ATOM 1808 O O . ARG A 1 235 ? -3.461 -8.467 -17.628 1.00 92.56 235 ARG A O 1
ATOM 1815 N N . ASP A 1 236 ? -3.446 -9.309 -19.707 1.00 94.00 236 ASP A N 1
ATOM 1816 C CA . ASP A 1 236 ? -4.666 -8.631 -20.158 1.00 94.00 236 ASP A CA 1
ATOM 1817 C C . ASP A 1 236 ? -5.919 -9.258 -19.546 1.00 94.00 236 ASP A C 1
ATOM 1819 O O . ASP A 1 236 ? -6.827 -8.533 -19.145 1.00 94.00 236 ASP A O 1
ATOM 1823 N N . VAL A 1 237 ? -5.918 -10.581 -19.342 1.00 94.06 237 VAL A N 1
ATOM 1824 C CA . VAL A 1 237 ? -6.957 -11.289 -18.569 1.00 94.06 237 VAL A CA 1
ATOM 1825 C C . VAL A 1 237 ? -7.029 -10.741 -17.144 1.00 94.06 237 VAL A C 1
ATOM 1827 O O . VAL A 1 237 ? -8.090 -10.349 -16.658 1.00 94.06 237 VAL A O 1
ATOM 1830 N N . ARG A 1 238 ? -5.869 -10.649 -16.487 1.00 94.06 238 ARG A N 1
ATOM 1831 C CA . ARG A 1 238 ? -5.727 -10.088 -15.140 1.00 94.06 238 ARG A CA 1
ATOM 1832 C C . ARG A 1 238 ? -6.162 -8.624 -15.069 1.00 94.06 238 ARG A C 1
ATOM 1834 O O . ARG A 1 238 ? -6.870 -8.242 -14.140 1.00 94.06 238 ARG A O 1
ATOM 1841 N N . ARG A 1 239 ? -5.793 -7.813 -16.062 1.00 95.12 239 ARG A N 1
ATOM 1842 C CA . ARG A 1 239 ? -6.186 -6.400 -16.156 1.00 95.12 239 ARG A CA 1
ATOM 1843 C C . ARG A 1 239 ? -7.694 -6.230 -16.342 1.00 95.12 239 ARG A C 1
ATOM 1845 O O . ARG A 1 239 ? -8.280 -5.412 -15.642 1.00 95.12 239 ARG A O 1
ATOM 1852 N N . ALA A 1 240 ? -8.321 -7.016 -17.217 1.00 95.44 240 ALA A N 1
ATOM 1853 C CA . ALA A 1 240 ? -9.770 -6.984 -17.418 1.00 95.44 240 ALA A CA 1
ATOM 1854 C C . ALA A 1 240 ? -10.524 -7.356 -16.133 1.00 95.44 240 ALA A C 1
ATOM 1856 O O . ALA A 1 240 ? -11.475 -6.676 -15.753 1.00 95.44 240 ALA A O 1
ATOM 1857 N N . ALA A 1 241 ? -10.044 -8.368 -15.402 1.00 95.38 241 ALA A N 1
ATOM 1858 C CA . ALA A 1 241 ? -10.582 -8.726 -14.092 1.00 95.38 241 ALA A CA 1
ATOM 1859 C C . ALA A 1 241 ? -10.420 -7.597 -13.056 1.00 95.38 241 ALA A C 1
ATOM 1861 O O . ALA A 1 241 ? -11.357 -7.305 -12.314 1.00 95.38 241 ALA A O 1
ATOM 1862 N N . ALA A 1 242 ? -9.266 -6.920 -13.047 1.00 95.06 242 ALA A N 1
ATOM 1863 C CA . ALA A 1 242 ? -8.990 -5.784 -12.166 1.00 95.06 242 ALA A CA 1
ATOM 1864 C C . ALA A 1 242 ? -9.864 -4.553 -12.458 1.00 95.06 242 ALA A C 1
ATOM 1866 O O . ALA A 1 242 ? -10.133 -3.786 -11.541 1.00 95.06 242 ALA A O 1
ATOM 1867 N N . GLN A 1 243 ? -10.263 -4.354 -13.717 1.00 94.25 243 GLN A N 1
ATOM 1868 C CA . GLN A 1 243 ? -11.113 -3.244 -14.168 1.00 94.25 243 GLN A CA 1
ATOM 1869 C C . GLN A 1 243 ? -12.611 -3.578 -14.122 1.00 94.25 243 GLN A C 1
ATOM 1871 O O . GLN A 1 243 ? -13.444 -2.697 -14.316 1.00 94.25 243 GLN A O 1
ATOM 1876 N N . GLY A 1 244 ? -12.961 -4.852 -13.913 1.00 93.38 244 GLY A N 1
ATOM 1877 C CA . GLY A 1 244 ? -14.344 -5.311 -13.974 1.00 93.38 244 GLY A CA 1
ATOM 1878 C C . GLY A 1 244 ? -14.908 -5.344 -15.396 1.00 93.38 244 GLY A C 1
ATOM 1879 O O . GLY A 1 244 ? -16.128 -5.380 -15.558 1.00 93.38 244 GLY A O 1
ATOM 1880 N N . ASP A 1 245 ? -14.049 -5.354 -16.421 1.00 95.50 245 ASP A N 1
ATOM 1881 C CA . ASP A 1 245 ? -14.457 -5.464 -17.822 1.00 95.50 245 ASP A CA 1
ATOM 1882 C C . ASP A 1 245 ? -14.912 -6.897 -18.117 1.00 95.50 245 ASP A C 1
ATOM 1884 O O . ASP A 1 245 ? -14.154 -7.767 -18.550 1.00 95.50 245 ASP A O 1
ATOM 1888 N N . THR A 1 246 ? -16.185 -7.148 -17.824 1.00 94.81 246 THR A N 1
ATOM 1889 C CA . THR A 1 246 ? -16.818 -8.457 -17.998 1.00 94.81 246 THR A CA 1
ATOM 1890 C C . THR A 1 246 ? -16.858 -8.929 -19.451 1.00 94.81 246 THR A C 1
ATOM 1892 O O . THR A 1 246 ? -16.814 -10.138 -19.688 1.00 94.81 246 THR A O 1
ATOM 1895 N N . GLU A 1 247 ? -16.913 -8.011 -20.420 1.00 94.44 247 GLU A N 1
ATOM 1896 C CA . GLU A 1 247 ? -16.989 -8.353 -21.841 1.00 94.44 247 GLU A CA 1
ATOM 1897 C C . GLU A 1 247 ? -15.627 -8.844 -22.330 1.00 94.44 247 GLU A C 1
ATOM 1899 O O . GLU A 1 247 ? -15.520 -9.951 -22.866 1.00 94.44 247 GLU A O 1
ATOM 1904 N N . ALA A 1 248 ? -14.570 -8.065 -22.084 1.00 93.56 248 ALA A N 1
ATOM 1905 C CA . ALA A 1 248 ? -13.215 -8.467 -22.437 1.00 93.56 248 ALA A CA 1
ATOM 1906 C C . ALA A 1 248 ? -12.781 -9.712 -21.658 1.00 93.56 248 ALA A C 1
ATOM 1908 O O . ALA A 1 248 ? -12.244 -10.642 -22.254 1.00 93.56 248 ALA A O 1
ATOM 1909 N N . LEU A 1 249 ? -13.076 -9.785 -20.355 1.00 94.69 249 LEU A N 1
ATOM 1910 C CA . LEU A 1 249 ? -12.732 -10.940 -19.525 1.00 94.69 249 LEU A CA 1
ATOM 1911 C C . LEU A 1 249 ? -13.378 -12.234 -20.036 1.00 94.69 249 LEU A C 1
ATOM 1913 O O . LEU A 1 249 ? -12.698 -13.253 -20.143 1.00 94.69 249 LEU A O 1
ATOM 1917 N N . THR A 1 250 ? -14.665 -12.193 -20.397 1.00 95.12 250 THR A N 1
ATOM 1918 C CA . THR A 1 250 ? -15.356 -13.353 -20.982 1.00 95.12 250 THR A CA 1
ATOM 1919 C C . THR A 1 250 ? -14.730 -13.738 -22.318 1.00 95.12 250 THR A C 1
ATOM 1921 O O . THR A 1 250 ? -14.446 -14.912 -22.543 1.00 95.12 250 THR A O 1
ATOM 1924 N N . GLY A 1 251 ? -14.461 -12.757 -23.182 1.00 93.25 251 GLY A N 1
ATOM 1925 C CA . GLY A 1 251 ? -13.849 -12.992 -24.486 1.00 93.25 251 GLY A CA 1
ATOM 1926 C C . GLY A 1 251 ? -12.448 -13.603 -24.403 1.00 93.25 251 GLY A C 1
ATOM 1927 O O . GLY A 1 251 ? -12.144 -14.557 -25.121 1.00 93.25 251 GLY A O 1
ATOM 1928 N N . TYR A 1 252 ? -11.610 -13.118 -23.485 1.00 93.81 252 TYR A N 1
ATOM 1929 C CA . TYR A 1 252 ? -10.275 -13.670 -23.272 1.00 93.81 252 TYR A CA 1
ATOM 1930 C C . TYR A 1 252 ? -10.319 -15.103 -22.738 1.00 93.81 252 TYR A C 1
ATOM 1932 O O . TYR A 1 252 ? -9.587 -15.958 -23.232 1.00 93.81 252 TYR A O 1
ATOM 1940 N N . LEU A 1 253 ? -11.192 -15.385 -21.765 1.00 92.06 253 LEU A N 1
ATOM 1941 C CA . LEU A 1 253 ? -11.320 -16.718 -21.169 1.00 92.06 253 LEU A CA 1
ATOM 1942 C C . LEU A 1 253 ? -11.972 -17.728 -22.121 1.00 92.06 253 LEU A C 1
ATOM 1944 O O . LEU A 1 253 ? -11.659 -18.909 -22.043 1.00 92.06 253 LEU A O 1
ATOM 1948 N N . GLN A 1 254 ? -12.827 -17.290 -23.049 1.00 91.00 254 GLN A N 1
ATOM 1949 C CA . GLN A 1 254 ? -13.334 -18.146 -24.128 1.00 91.00 254 GLN A CA 1
ATOM 1950 C C . GLN A 1 254 ? -12.230 -18.540 -25.114 1.00 91.00 254 GLN A C 1
ATOM 1952 O O . GLN A 1 254 ? -12.193 -19.681 -25.569 1.00 91.00 254 GLN A O 1
ATOM 1957 N N . ALA A 1 255 ? -11.328 -17.611 -25.438 1.00 89.44 255 ALA A N 1
ATOM 1958 C CA . ALA A 1 255 ? -10.204 -17.885 -26.326 1.00 89.44 255 ALA A CA 1
ATOM 1959 C C . ALA A 1 255 ? -9.110 -18.728 -25.644 1.00 89.44 255 ALA A C 1
ATOM 1961 O O . ALA A 1 255 ? -8.518 -19.599 -26.283 1.00 89.44 255 ALA A O 1
ATOM 1962 N N . ARG A 1 256 ? -8.829 -18.472 -24.359 1.00 88.25 256 ARG A N 1
ATOM 1963 C CA . ARG A 1 256 ? -7.804 -19.155 -23.552 1.00 88.25 256 ARG A CA 1
ATOM 1964 C C . ARG A 1 256 ? -8.276 -19.353 -22.103 1.00 88.25 256 ARG A C 1
ATOM 1966 O O . ARG A 1 256 ? -7.956 -18.535 -21.235 1.00 88.25 256 ARG A O 1
ATOM 1973 N N . PRO A 1 257 ? -9.008 -20.445 -21.810 1.00 87.00 257 PRO A N 1
ATOM 1974 C CA . PRO A 1 257 ? -9.466 -20.745 -20.451 1.00 87.00 257 PRO A CA 1
ATOM 1975 C C . PRO A 1 257 ? -8.310 -20.958 -19.460 1.00 87.00 257 PRO A C 1
ATOM 1977 O O . PRO A 1 257 ? -8.411 -20.604 -18.288 1.00 87.00 257 PRO A O 1
ATOM 1980 N N . ASP A 1 258 ? -7.173 -21.467 -19.949 1.00 85.38 258 ASP A N 1
ATOM 1981 C CA . ASP A 1 258 ? -5.951 -21.738 -19.183 1.00 85.38 258 ASP A CA 1
ATOM 1982 C C . ASP A 1 258 ? -5.334 -20.484 -18.541 1.00 85.38 258 ASP A C 1
ATOM 1984 O O . ASP A 1 258 ? -4.543 -20.578 -17.600 1.00 85.38 258 ASP A O 1
ATOM 1988 N N . TRP A 1 259 ? -5.684 -19.295 -19.033 1.00 88.94 259 TRP A N 1
ATOM 1989 C CA . TRP A 1 259 ? -5.076 -18.039 -18.598 1.00 88.94 259 TRP A CA 1
ATOM 1990 C C . TRP A 1 259 ? -5.732 -17.408 -17.370 1.00 88.94 259 TRP A C 1
ATOM 1992 O O . TRP A 1 259 ? -5.110 -16.549 -16.747 1.00 88.94 259 TRP A O 1
ATOM 2002 N N . GLY A 1 260 ? -6.921 -17.861 -16.957 1.00 85.25 260 GLY A N 1
ATOM 2003 C CA . GLY A 1 260 ? -7.538 -17.426 -15.693 1.00 85.25 260 GLY A CA 1
ATOM 2004 C C . GLY A 1 260 ? -6.691 -17.778 -14.462 1.00 85.25 260 GLY A C 1
ATOM 2005 O O . GLY A 1 260 ? -6.618 -17.007 -13.501 1.00 85.25 260 GLY A O 1
ATOM 2006 N N . SER A 1 261 ? -5.965 -18.893 -14.563 1.00 87.06 261 SER A N 1
ATOM 2007 C CA . SER A 1 261 ? -5.083 -19.436 -13.532 1.00 87.06 261 SER A CA 1
ATOM 2008 C C . SER A 1 261 ? -3.652 -18.897 -13.584 1.00 87.06 261 SER A C 1
ATOM 2010 O O . SER A 1 261 ? -2.846 -19.253 -12.725 1.00 87.06 261 SER A O 1
ATOM 2012 N N . LYS A 1 262 ? -3.285 -18.081 -14.578 1.00 90.44 262 LYS A N 1
ATOM 2013 C CA . LYS A 1 262 ? -1.917 -17.560 -14.693 1.00 90.44 262 LYS A CA 1
ATOM 2014 C C . LYS A 1 262 ? -1.685 -16.428 -13.694 1.00 90.44 262 LYS A C 1
ATOM 2016 O O . LYS A 1 262 ? -2.511 -15.528 -13.535 1.00 90.44 262 LYS A O 1
ATOM 2021 N N . GLU A 1 263 ? -0.537 -16.491 -13.040 1.00 92.06 263 GLU A N 1
ATOM 2022 C CA . GLU A 1 263 ? -0.129 -15.592 -11.963 1.00 92.06 263 GLU A CA 1
ATOM 2023 C C . GLU A 1 263 ? 0.854 -14.535 -12.489 1.00 92.06 263 GLU A C 1
ATOM 2025 O O . GLU A 1 263 ? 1.459 -14.708 -13.550 1.00 92.06 263 GLU A O 1
ATOM 2030 N N . ASP A 1 264 ? 0.998 -13.412 -11.784 1.00 91.38 264 ASP A N 1
ATOM 2031 C CA . ASP A 1 264 ? 2.173 -12.546 -11.948 1.00 91.38 264 ASP A CA 1
ATOM 2032 C C . ASP A 1 264 ? 3.318 -12.920 -11.011 1.00 91.38 264 ASP A C 1
ATOM 2034 O O . ASP A 1 264 ? 3.259 -13.897 -10.273 1.00 91.38 264 ASP A O 1
ATOM 2038 N N . SER A 1 265 ? 4.362 -12.092 -11.032 1.00 90.81 265 SER A N 1
ATOM 2039 C CA . SER A 1 265 ? 5.521 -12.161 -10.148 1.00 90.81 265 SER A CA 1
ATOM 2040 C C . SER A 1 265 ? 5.177 -12.213 -8.657 1.00 90.81 265 SER A C 1
ATOM 2042 O O . SER A 1 265 ? 6.003 -12.666 -7.873 1.00 90.81 265 SER A O 1
ATOM 2044 N N . ASN A 1 266 ? 3.982 -11.769 -8.254 1.00 87.19 266 ASN A N 1
ATOM 2045 C CA . ASN A 1 266 ? 3.545 -11.758 -6.859 1.00 87.19 266 ASN A CA 1
ATOM 2046 C C . ASN A 1 266 ? 2.616 -12.944 -6.533 1.00 87.19 266 ASN A C 1
ATOM 2048 O O . ASN A 1 266 ? 2.054 -13.006 -5.435 1.00 87.19 266 ASN A O 1
ATOM 2052 N N . GLY A 1 267 ? 2.399 -13.860 -7.482 1.00 91.75 267 GLY A N 1
ATOM 2053 C CA . GLY A 1 267 ? 1.446 -14.962 -7.347 1.00 91.75 267 GLY A CA 1
ATOM 2054 C C . GLY A 1 267 ? -0.012 -14.529 -7.549 1.00 91.75 267 GLY A C 1
ATOM 2055 O O . GLY A 1 267 ? -0.931 -15.236 -7.141 1.00 91.75 267 GLY A O 1
ATOM 2056 N N . TRP A 1 268 ? -0.277 -13.343 -8.117 1.00 94.38 268 TRP A N 1
ATOM 2057 C CA . TRP A 1 268 ? -1.649 -12.847 -8.248 1.00 94.38 268 TRP A CA 1
ATOM 2058 C C . TRP A 1 268 ? -2.293 -13.329 -9.542 1.00 94.38 268 TRP A C 1
ATOM 2060 O O . TRP A 1 268 ? -1.862 -13.007 -10.650 1.00 94.38 268 TRP A O 1
ATOM 2070 N N . THR A 1 269 ? -3.397 -14.048 -9.389 1.00 94.69 269 THR A N 1
ATOM 2071 C CA . THR A 1 269 ? -4.301 -14.434 -10.481 1.00 94.69 269 THR A CA 1
ATOM 2072 C C . THR A 1 269 ? -5.341 -13.352 -10.784 1.00 94.69 269 THR A C 1
ATOM 2074 O O . THR A 1 269 ? -5.479 -12.355 -10.068 1.00 94.69 269 THR A O 1
ATOM 2077 N N . ALA A 1 270 ? -6.149 -13.580 -11.825 1.00 94.62 270 ALA A N 1
ATOM 2078 C CA . ALA A 1 270 ? -7.304 -12.738 -12.137 1.00 94.62 270 ALA A CA 1
ATOM 2079 C C . ALA A 1 270 ? -8.311 -12.659 -10.968 1.00 94.62 270 ALA A C 1
ATOM 2081 O O . ALA A 1 270 ? -8.909 -11.605 -10.748 1.00 94.62 270 ALA A O 1
ATOM 2082 N N . TRP A 1 271 ? -8.435 -13.728 -10.170 1.00 95.00 271 TRP A N 1
ATOM 2083 C CA . TRP A 1 271 ? -9.284 -13.770 -8.975 1.00 95.00 271 TRP A CA 1
ATOM 2084 C C . TRP A 1 271 ? -8.844 -12.765 -7.910 1.00 95.00 271 TRP A C 1
ATOM 2086 O O . TRP A 1 271 ? -9.670 -12.006 -7.408 1.00 95.00 271 TRP A O 1
ATOM 2096 N N . HIS A 1 272 ? -7.546 -12.708 -7.601 1.00 95.00 272 HIS A N 1
ATOM 2097 C CA . HIS A 1 272 ? -7.000 -11.784 -6.602 1.00 95.00 272 HIS A CA 1
ATOM 2098 C C . HIS A 1 272 ? -7.219 -10.321 -6.990 1.00 95.00 272 HIS A C 1
ATOM 2100 O O . HIS A 1 272 ? -7.561 -9.491 -6.148 1.00 95.00 272 HIS A O 1
ATOM 2106 N N . LEU A 1 273 ? -7.058 -10.006 -8.276 1.00 94.56 273 LEU A N 1
ATOM 2107 C CA . LEU A 1 273 ? -7.262 -8.657 -8.790 1.00 94.56 273 LEU A CA 1
ATOM 2108 C C . LEU A 1 273 ? -8.742 -8.260 -8.800 1.00 94.56 273 LEU A C 1
ATOM 2110 O O . LEU A 1 273 ? -9.069 -7.172 -8.336 1.00 94.56 273 LEU A O 1
ATOM 2114 N N . ALA A 1 274 ? -9.640 -9.147 -9.240 1.00 95.25 274 ALA A N 1
ATOM 2115 C CA . ALA A 1 274 ? -11.083 -8.904 -9.171 1.00 95.25 274 ALA A CA 1
ATOM 2116 C C . ALA A 1 274 ? -11.567 -8.718 -7.722 1.00 95.25 274 ALA A C 1
ATOM 2118 O O . ALA A 1 274 ? -12.368 -7.825 -7.442 1.00 95.25 274 ALA A O 1
ATOM 2119 N N . ALA A 1 275 ? -11.042 -9.526 -6.795 1.00 95.25 275 ALA A N 1
ATOM 2120 C CA . ALA A 1 275 ? -11.331 -9.447 -5.368 1.00 95.25 275 ALA A CA 1
ATOM 2121 C C . ALA A 1 275 ? -10.829 -8.134 -4.747 1.00 95.25 275 ALA A C 1
ATOM 2123 O O . ALA A 1 275 ? -11.583 -7.441 -4.061 1.00 95.25 275 ALA A O 1
ATOM 2124 N N . ARG A 1 276 ? -9.585 -7.738 -5.052 1.00 94.44 276 ARG A N 1
ATOM 2125 C CA . ARG A 1 276 ? -9.007 -6.457 -4.618 1.00 94.44 276 ARG A CA 1
ATOM 2126 C C . ARG A 1 276 ? -9.793 -5.262 -5.138 1.00 94.44 276 ARG A C 1
ATOM 2128 O O . ARG A 1 276 ? -9.970 -4.315 -4.382 1.00 94.44 276 ARG A O 1
ATOM 2135 N N . SER A 1 277 ? -10.257 -5.298 -6.383 1.00 93.44 277 SER A N 1
ATOM 2136 C CA . SER A 1 277 ? -11.026 -4.203 -6.986 1.00 93.44 277 SER A CA 1
ATOM 2137 C C . SER A 1 277 ? -12.522 -4.226 -6.644 1.00 93.44 277 SER A C 1
ATOM 2139 O O . SER A 1 277 ? -13.242 -3.302 -7.005 1.00 93.44 277 SER A O 1
ATOM 2141 N N . GLY A 1 278 ? -13.018 -5.258 -5.951 1.00 93.38 278 GLY A N 1
ATOM 2142 C CA . GLY A 1 278 ? -14.422 -5.338 -5.534 1.00 93.38 278 GLY A CA 1
ATOM 2143 C C . GLY A 1 278 ? -15.395 -5.779 -6.638 1.00 93.38 278 GLY A C 1
ATOM 2144 O O . GLY A 1 278 ? -16.613 -5.643 -6.490 1.00 93.38 278 GLY A O 1
ATOM 2145 N N . HIS A 1 279 ? -14.898 -6.330 -7.747 1.00 95.38 279 HIS A N 1
ATOM 2146 C CA . HIS A 1 279 ? -15.703 -6.649 -8.926 1.00 95.38 279 HIS A CA 1
ATOM 2147 C C . HIS A 1 279 ? -16.358 -8.031 -8.840 1.00 95.38 279 HIS A C 1
ATOM 2149 O O . HIS A 1 279 ? -15.951 -8.993 -9.490 1.00 95.38 279 HIS A O 1
ATOM 2155 N N . SER A 1 280 ? -17.455 -8.098 -8.088 1.00 93.81 280 SER A N 1
ATOM 2156 C CA . SER A 1 280 ? -18.276 -9.307 -7.901 1.00 93.81 280 SER A CA 1
ATOM 2157 C C . SER A 1 280 ? -18.719 -9.956 -9.227 1.00 93.81 280 SER A C 1
ATOM 2159 O O . SER A 1 280 ? -18.793 -11.178 -9.341 1.00 93.81 280 SER A O 1
ATOM 2161 N N . SER A 1 281 ? -18.987 -9.153 -10.263 1.00 94.25 281 SER A N 1
ATOM 2162 C CA . SER A 1 281 ? -19.361 -9.644 -11.599 1.00 94.25 281 SER A CA 1
ATOM 2163 C C . SER A 1 281 ? -18.216 -10.378 -12.304 1.00 94.25 281 SER A C 1
ATOM 2165 O O . SER A 1 281 ? -18.451 -11.403 -12.941 1.00 94.25 281 SER A O 1
ATOM 2167 N N . ALA A 1 282 ? -16.976 -9.898 -12.157 1.00 93.94 282 ALA A N 1
ATOM 2168 C CA . ALA A 1 282 ? -15.797 -10.551 -12.722 1.00 93.94 282 ALA A CA 1
ATOM 2169 C C . ALA A 1 282 ? -15.522 -11.895 -12.032 1.00 93.94 282 ALA A C 1
ATOM 2171 O O . ALA A 1 282 ? -15.226 -12.879 -12.704 1.00 93.94 282 ALA A O 1
ATOM 2172 N N . ILE A 1 283 ? -15.720 -11.973 -10.712 1.00 94.25 283 ILE A N 1
ATOM 2173 C CA . ILE A 1 283 ? -15.591 -13.222 -9.944 1.00 94.25 283 ILE A CA 1
ATOM 2174 C C . ILE A 1 283 ? -16.608 -14.268 -10.402 1.00 94.25 283 ILE A C 1
ATOM 2176 O O . ILE A 1 283 ? -16.256 -15.429 -10.576 1.00 94.25 283 ILE A O 1
ATOM 2180 N N . LYS A 1 284 ? -17.850 -13.868 -10.699 1.00 93.75 284 LYS A N 1
ATOM 2181 C CA . LYS A 1 284 ? -18.864 -14.785 -11.253 1.00 93.75 284 LYS A CA 1
ATOM 2182 C C . LYS A 1 284 ? -18.479 -15.353 -12.622 1.00 93.75 284 LYS A C 1
ATOM 2184 O O . LYS A 1 284 ? -18.849 -16.481 -12.934 1.00 93.75 284 LYS A O 1
ATOM 2189 N N . ILE A 1 285 ? -17.774 -14.584 -13.452 1.00 93.69 285 ILE A N 1
ATOM 2190 C CA . ILE A 1 285 ? -17.274 -15.054 -14.754 1.00 93.69 285 ILE A CA 1
ATOM 2191 C C . ILE A 1 285 ? -16.095 -16.002 -14.547 1.00 93.69 285 ILE A C 1
ATOM 2193 O O . ILE A 1 285 ? -16.078 -17.094 -15.112 1.00 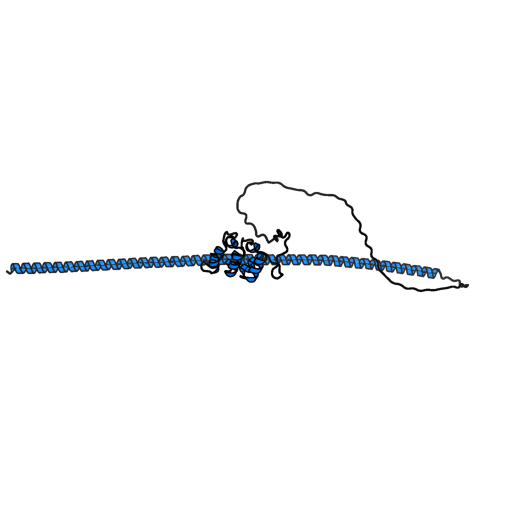93.69 285 ILE A O 1
ATOM 2197 N N . LEU A 1 286 ? -15.155 -15.616 -13.685 1.00 91.94 286 LEU A N 1
ATOM 2198 C CA . LEU A 1 286 ? -13.996 -16.431 -13.335 1.00 91.94 286 LEU A CA 1
ATOM 2199 C C . LEU A 1 286 ? -14.400 -17.763 -12.698 1.00 91.94 286 LEU A C 1
ATOM 2201 O O . LEU A 1 286 ? -13.846 -18.784 -13.069 1.00 91.94 286 LEU A O 1
ATOM 2205 N N . SER A 1 287 ? -15.426 -17.787 -11.847 1.00 92.25 287 SER A N 1
ATOM 2206 C CA . SER A 1 287 ? -15.982 -19.012 -11.257 1.00 92.25 287 SER A CA 1
ATOM 2207 C C . SER A 1 287 ? -16.478 -20.013 -12.304 1.00 92.25 287 SER A C 1
ATOM 2209 O O . SER A 1 287 ? -16.354 -21.217 -12.104 1.00 92.25 287 SER A O 1
ATOM 2211 N N . LYS A 1 288 ? -16.991 -19.536 -13.444 1.00 89.88 288 LYS A N 1
ATOM 2212 C CA . LYS A 1 288 ? -17.431 -20.408 -14.543 1.00 89.88 288 LYS A CA 1
ATOM 2213 C C . LYS A 1 288 ? -16.271 -20.921 -15.393 1.00 89.88 288 LYS A C 1
ATOM 2215 O O . LYS A 1 288 ? -16.356 -22.027 -15.912 1.00 89.88 288 LYS A O 1
ATOM 2220 N N . ALA A 1 289 ? -15.238 -20.103 -15.585 1.00 87.62 289 ALA A N 1
ATOM 2221 C CA . ALA A 1 289 ? -14.114 -20.424 -16.463 1.00 87.62 289 ALA A CA 1
ATOM 2222 C C . ALA A 1 289 ? -12.993 -21.199 -15.751 1.00 87.62 289 ALA A C 1
ATOM 2224 O O . ALA A 1 289 ? -12.380 -22.077 -16.348 1.00 87.62 289 ALA A O 1
ATOM 2225 N N . ASP A 1 290 ? -12.732 -20.874 -14.486 1.00 85.44 290 ASP A N 1
ATOM 2226 C CA . ASP A 1 290 ? -11.673 -21.442 -13.655 1.00 85.44 290 ASP A CA 1
ATOM 2227 C C . ASP A 1 290 ? -12.141 -21.562 -12.190 1.00 85.44 290 ASP A C 1
ATOM 2229 O O . ASP A 1 290 ? -11.784 -20.723 -11.357 1.00 85.44 290 ASP A O 1
ATOM 2233 N N . PRO A 1 291 ? -12.945 -22.591 -11.857 1.00 83.56 291 PRO A N 1
ATOM 2234 C CA . PRO A 1 291 ? -13.486 -22.787 -10.509 1.00 83.56 291 PRO A CA 1
ATOM 2235 C C . PRO A 1 291 ? -12.407 -22.923 -9.426 1.00 83.56 291 PRO A C 1
ATOM 2237 O O . PRO A 1 291 ? -12.603 -22.479 -8.297 1.00 83.56 291 PRO A O 1
ATOM 2240 N N . ASN A 1 292 ? -11.251 -23.495 -9.776 1.00 84.94 292 ASN A N 1
ATOM 2241 C CA . ASN A 1 292 ? -10.156 -23.753 -8.839 1.00 84.94 292 ASN A CA 1
ATOM 2242 C C . ASN A 1 292 ? -9.327 -22.494 -8.543 1.00 84.94 292 ASN A C 1
ATOM 2244 O O . ASN A 1 292 ? -8.539 -22.469 -7.597 1.00 84.94 292 ASN A O 1
ATOM 2248 N N . GLY A 1 293 ? -9.503 -21.423 -9.323 1.00 82.31 293 GLY A N 1
ATOM 2249 C CA . GLY A 1 293 ? -8.771 -20.175 -9.131 1.00 82.31 293 GLY A CA 1
ATOM 2250 C C . GLY A 1 293 ? -9.076 -19.466 -7.804 1.00 82.31 293 GLY A C 1
ATOM 2251 O O . GLY A 1 293 ? -8.256 -18.662 -7.359 1.00 82.31 293 GLY A O 1
ATOM 2252 N N . ALA A 1 294 ? -10.193 -19.794 -7.141 1.00 85.75 294 ALA A N 1
ATOM 2253 C CA . ALA A 1 294 ? -10.542 -19.289 -5.810 1.00 85.75 294 ALA A CA 1
ATOM 2254 C C . ALA A 1 294 ? -9.587 -19.776 -4.704 1.00 85.75 294 ALA A C 1
ATOM 2256 O O . ALA A 1 294 ? -9.355 -19.061 -3.728 1.00 85.75 294 ALA A O 1
ATOM 2257 N N . GLU A 1 295 ? -9.041 -20.986 -4.860 1.00 88.81 295 GLU A N 1
ATOM 2258 C CA . GLU A 1 295 ? -8.190 -21.652 -3.865 1.00 88.81 295 GLU A CA 1
ATOM 2259 C C . GLU A 1 295 ? -6.702 -21.328 -4.036 1.00 88.81 295 GLU A C 1
ATOM 2261 O O . GLU A 1 295 ? -5.878 -21.650 -3.174 1.00 88.81 295 GLU A O 1
ATOM 2266 N N . LYS A 1 296 ? -6.340 -20.671 -5.143 1.00 90.06 296 LYS A N 1
ATOM 2267 C CA . LYS A 1 296 ? -4.964 -20.251 -5.391 1.00 90.06 296 LYS A CA 1
ATOM 2268 C C . LYS A 1 296 ? -4.535 -19.201 -4.378 1.00 90.06 296 LYS A C 1
ATOM 2270 O O . LYS A 1 296 ? -5.269 -18.260 -4.086 1.00 90.06 296 LYS A O 1
ATOM 2275 N N . ARG A 1 297 ? -3.313 -19.364 -3.876 1.00 92.62 297 ARG A N 1
ATOM 2276 C CA . ARG A 1 297 ? -2.690 -18.453 -2.919 1.00 92.62 297 ARG A CA 1
ATOM 2277 C C . ARG A 1 297 ? -1.678 -17.566 -3.625 1.00 92.62 297 ARG A C 1
ATOM 2279 O O . ARG A 1 297 ? -0.965 -18.040 -4.502 1.00 92.62 297 ARG A O 1
ATOM 2286 N N . THR A 1 298 ? -1.596 -16.309 -3.206 1.00 92.94 298 THR A N 1
ATOM 2287 C CA . THR A 1 298 ? -0.497 -15.420 -3.599 1.00 92.94 298 THR A CA 1
ATOM 2288 C C . THR A 1 298 ? 0.836 -15.901 -3.023 1.00 92.94 298 THR A C 1
ATOM 2290 O O . THR A 1 298 ? 0.867 -16.779 -2.156 1.00 92.94 298 THR A O 1
ATOM 2293 N N . SER A 1 299 ? 1.943 -15.268 -3.424 1.00 91.06 299 SER A N 1
ATOM 2294 C CA . SER A 1 299 ? 3.262 -15.505 -2.817 1.00 91.06 299 SER A CA 1
ATOM 2295 C C . SER A 1 299 ? 3.281 -15.257 -1.300 1.00 91.06 299 SER A C 1
ATOM 2297 O O . SER A 1 299 ? 4.054 -15.886 -0.585 1.00 91.06 299 SER A O 1
ATOM 2299 N N . ASP A 1 300 ? 2.378 -14.409 -0.795 1.00 88.25 300 ASP A N 1
ATOM 2300 C CA . ASP A 1 300 ? 2.194 -14.133 0.639 1.00 88.25 300 ASP A CA 1
ATOM 2301 C C . ASP A 1 300 ? 1.256 -15.143 1.334 1.00 88.25 300 ASP A C 1
ATOM 2303 O O . ASP A 1 300 ? 0.851 -14.949 2.482 1.00 88.25 300 ASP A O 1
ATOM 2307 N N . GLY A 1 301 ? 0.823 -16.192 0.629 1.00 92.56 301 GLY A N 1
ATOM 2308 C CA . GLY A 1 301 ? -0.060 -17.234 1.149 1.00 92.56 301 GLY A CA 1
ATOM 2309 C C . GLY A 1 301 ? -1.537 -16.838 1.276 1.00 92.56 301 GLY A C 1
ATOM 2310 O O . GLY A 1 301 ? -2.319 -17.619 1.826 1.00 92.56 301 GLY A O 1
ATOM 2311 N N . ARG A 1 302 ? -1.947 -15.663 0.780 1.00 92.88 302 ARG A N 1
ATOM 2312 C CA . ARG A 1 302 ? -3.326 -15.152 0.903 1.00 92.88 302 ARG A CA 1
ATOM 2313 C C . ARG A 1 302 ? -4.216 -15.648 -0.227 1.00 92.88 302 ARG A C 1
ATOM 2315 O O . ARG A 1 302 ? -3.772 -15.715 -1.366 1.00 92.88 302 ARG A O 1
ATOM 2322 N N . LEU A 1 303 ? -5.477 -15.940 0.084 1.00 94.19 303 LEU A N 1
ATOM 2323 C CA . LEU A 1 303 ? -6.503 -16.256 -0.914 1.00 94.19 303 LEU A CA 1
ATOM 2324 C C . LEU A 1 303 ? -7.144 -14.977 -1.463 1.00 94.19 303 LEU A C 1
ATOM 2326 O O . LEU A 1 303 ? -7.116 -13.925 -0.816 1.00 94.19 303 LEU A O 1
ATOM 2330 N N . ALA A 1 304 ? -7.828 -15.080 -2.604 1.00 93.06 304 ALA A N 1
ATOM 2331 C CA . ALA A 1 304 ? -8.594 -13.968 -3.172 1.00 93.06 304 ALA A CA 1
ATOM 2332 C C . ALA A 1 304 ? -9.598 -13.377 -2.161 1.00 93.06 304 ALA A C 1
ATOM 2334 O O . ALA A 1 304 ? -9.701 -12.155 -2.035 1.00 93.06 304 ALA A O 1
ATOM 2335 N N . ARG A 1 305 ? -10.267 -14.226 -1.364 1.00 94.38 305 ARG A N 1
ATOM 2336 C CA . ARG A 1 305 ? -11.166 -13.767 -0.290 1.00 94.38 305 ARG A CA 1
ATOM 2337 C C . ARG A 1 305 ? -10.428 -12.958 0.781 1.00 94.38 305 ARG A C 1
ATOM 2339 O O . ARG A 1 305 ? -10.949 -11.946 1.229 1.00 94.38 305 ARG A O 1
ATOM 2346 N N . ASP A 1 306 ? -9.216 -13.365 1.167 1.00 94.25 306 ASP A N 1
ATOM 2347 C CA . ASP A 1 306 ? -8.461 -12.717 2.246 1.00 94.25 306 ASP A CA 1
ATOM 2348 C C . ASP A 1 306 ? -7.999 -11.325 1.787 1.00 94.25 306 ASP A C 1
ATOM 2350 O O . ASP A 1 306 ? -8.012 -10.363 2.555 1.00 94.25 306 ASP A O 1
ATOM 2354 N N . VAL A 1 307 ? -7.660 -11.196 0.497 1.00 92.88 307 VAL A N 1
ATOM 2355 C CA . VAL A 1 307 ? -7.374 -9.907 -0.148 1.00 92.88 307 VAL A CA 1
ATOM 2356 C C . VAL A 1 307 ? -8.615 -9.012 -0.172 1.00 92.88 307 VAL A C 1
ATOM 2358 O O . VAL A 1 307 ? -8.509 -7.827 0.144 1.00 92.88 307 VAL A O 1
ATOM 2361 N N . ALA A 1 308 ? -9.789 -9.557 -0.508 1.00 94.38 308 ALA A N 1
ATOM 2362 C CA . ALA A 1 308 ? -11.041 -8.803 -0.486 1.00 94.38 308 ALA A CA 1
ATOM 2363 C C . ALA A 1 308 ? -11.433 -8.349 0.928 1.00 94.38 308 ALA A C 1
ATOM 2365 O O . ALA A 1 308 ? -11.762 -7.180 1.113 1.00 94.38 308 ALA A O 1
ATOM 2366 N N . VAL A 1 309 ? -11.347 -9.233 1.925 1.00 95.00 309 VAL A N 1
ATOM 2367 C CA . VAL A 1 309 ? -11.623 -8.913 3.335 1.00 95.00 309 VAL A CA 1
ATOM 2368 C C . VAL A 1 309 ? -10.675 -7.828 3.835 1.00 95.00 309 VAL A C 1
ATOM 2370 O O . VAL A 1 309 ? -11.127 -6.853 4.428 1.00 95.00 309 VAL A O 1
ATOM 2373 N N . GLY A 1 310 ? -9.377 -7.943 3.540 1.00 91.75 310 GLY A N 1
ATOM 2374 C CA . GLY A 1 310 ? -8.385 -6.949 3.949 1.00 91.75 310 GLY A CA 1
ATOM 2375 C C . GLY A 1 310 ? -8.549 -5.579 3.281 1.00 91.75 310 GLY A C 1
ATOM 2376 O O . GLY A 1 310 ? -8.057 -4.590 3.816 1.00 91.75 310 GLY A O 1
ATOM 2377 N N . LYS A 1 311 ? -9.215 -5.497 2.119 1.00 93.12 311 LYS A N 1
ATOM 2378 C CA . LYS A 1 311 ? -9.446 -4.230 1.402 1.00 93.12 311 LYS A CA 1
ATOM 2379 C C . LYS A 1 311 ? -10.811 -3.605 1.657 1.00 93.12 311 LYS A C 1
ATOM 2381 O O . LYS A 1 311 ? -10.880 -2.390 1.799 1.00 93.12 311 LYS A O 1
ATOM 2386 N N . TRP A 1 312 ? -11.868 -4.408 1.702 1.00 91.50 312 TRP A N 1
ATOM 2387 C CA . TRP A 1 312 ? -13.251 -3.927 1.747 1.00 91.50 312 TRP A CA 1
ATOM 2388 C C . TRP A 1 312 ? -13.990 -4.285 3.043 1.00 91.50 312 TRP A C 1
ATOM 2390 O O . TRP A 1 312 ? -15.049 -3.722 3.310 1.00 91.50 312 TRP A O 1
ATOM 2400 N N . GLY A 1 313 ? -13.462 -5.215 3.844 1.00 90.56 313 GLY A N 1
ATOM 2401 C CA . GLY A 1 313 ? -14.136 -5.768 5.021 1.00 90.56 313 GLY A CA 1
ATOM 2402 C C . GLY A 1 313 ? -15.128 -6.897 4.699 1.00 90.56 313 GLY A C 1
ATOM 2403 O O . GLY A 1 313 ? -15.499 -7.129 3.549 1.00 90.56 313 GLY A O 1
ATOM 2404 N N . ASN A 1 314 ? -15.578 -7.612 5.738 1.00 90.75 314 ASN A N 1
ATOM 2405 C CA . ASN A 1 314 ? -16.412 -8.823 5.616 1.00 90.75 314 ASN A CA 1
ATOM 2406 C C . ASN A 1 314 ? -17.811 -8.593 5.016 1.00 90.75 314 ASN A C 1
ATOM 2408 O O . ASN A 1 314 ? -18.441 -9.539 4.552 1.00 90.75 314 ASN A O 1
ATOM 2412 N N . SER A 1 315 ? -18.326 -7.363 5.045 1.00 89.31 315 SER A N 1
ATOM 2413 C CA . SER A 1 315 ? -19.682 -7.036 4.585 1.00 89.31 315 SER A CA 1
ATOM 2414 C C . SER A 1 315 ? -19.773 -6.733 3.087 1.00 89.31 315 SER A C 1
ATOM 2416 O O . SER A 1 315 ? -20.879 -6.603 2.562 1.00 89.31 315 SER A O 1
ATOM 2418 N N . HIS A 1 316 ? -18.643 -6.608 2.385 1.00 91.19 316 HIS A N 1
ATOM 2419 C CA . HIS A 1 316 ? -18.647 -6.199 0.985 1.00 91.19 316 HIS A CA 1
ATOM 2420 C C . HIS A 1 316 ? -19.206 -7.309 0.068 1.00 91.19 316 HIS A C 1
ATOM 2422 O O . HIS A 1 316 ? -18.838 -8.477 0.240 1.00 91.19 316 HIS A O 1
ATOM 2428 N N . PRO A 1 317 ? -20.015 -6.982 -0.965 1.00 90.81 317 PRO A N 1
ATOM 2429 C CA . PRO A 1 317 ? -20.601 -7.972 -1.877 1.00 90.81 317 PRO A CA 1
ATOM 2430 C C . PRO A 1 317 ? -19.583 -8.936 -2.500 1.00 90.81 317 PRO A C 1
ATOM 2432 O O . PRO A 1 317 ? -19.876 -10.112 -2.695 1.00 90.81 317 PRO A O 1
ATOM 2435 N N . VAL A 1 318 ? -18.363 -8.456 -2.759 1.00 92.25 318 VAL A N 1
ATOM 2436 C CA . VAL A 1 318 ? -17.287 -9.268 -3.349 1.00 92.25 318 VAL A CA 1
ATOM 2437 C C . VAL A 1 318 ? -16.846 -10.419 -2.433 1.00 92.25 318 VAL A C 1
ATOM 2439 O O . VAL A 1 318 ? -16.544 -11.506 -2.919 1.00 92.25 318 VAL A O 1
ATOM 2442 N N . VAL A 1 319 ? -16.850 -10.204 -1.111 1.00 91.69 319 VAL A N 1
ATOM 2443 C CA . VAL A 1 319 ? -16.486 -11.220 -0.111 1.00 91.69 319 VAL A CA 1
ATOM 2444 C C . VAL A 1 319 ? -17.579 -12.280 -0.034 1.00 91.69 319 VAL A C 1
ATOM 2446 O O . VAL A 1 319 ? -17.278 -13.470 -0.017 1.00 91.69 319 VAL A O 1
ATOM 2449 N N . GLN A 1 320 ? -18.846 -11.860 -0.089 1.00 89.88 320 GLN A N 1
ATOM 2450 C CA . GLN A 1 320 ? -19.988 -12.776 -0.131 1.00 89.88 320 GLN A CA 1
ATOM 2451 C C . GLN A 1 320 ? -19.976 -13.647 -1.392 1.00 89.88 320 GLN A C 1
ATOM 2453 O O . GLN A 1 320 ? -20.311 -14.821 -1.324 1.00 89.88 320 GLN A O 1
ATOM 2458 N N . THR A 1 321 ? -19.554 -13.104 -2.541 1.00 89.81 321 THR A N 1
ATOM 2459 C CA . THR A 1 321 ? -19.420 -13.898 -3.778 1.00 89.81 321 THR A CA 1
ATOM 2460 C C . THR A 1 321 ? -18.231 -14.856 -3.795 1.00 89.81 321 THR A C 1
ATOM 2462 O O . THR A 1 321 ? -18.169 -15.709 -4.673 1.00 89.81 321 THR A O 1
ATOM 2465 N N . LEU A 1 322 ? -17.282 -14.686 -2.873 1.00 85.75 322 LEU A N 1
ATOM 2466 C CA . LEU A 1 322 ? -16.104 -15.540 -2.699 1.00 85.75 322 LEU A CA 1
ATOM 2467 C C . LEU A 1 322 ? -16.269 -16.557 -1.556 1.00 85.75 322 LEU A C 1
ATOM 2469 O O . LEU A 1 322 ? -15.312 -17.275 -1.262 1.00 85.75 322 LEU A O 1
ATOM 2473 N N . SER A 1 323 ? -17.427 -16.553 -0.885 1.00 74.69 323 SER A N 1
ATOM 2474 C CA . SER A 1 323 ? -17.765 -17.456 0.224 1.00 74.69 323 SER A CA 1
ATOM 2475 C C . SER A 1 323 ? -18.392 -18.759 -0.255 1.00 74.69 323 SER A C 1
ATOM 2477 O O . SER A 1 323 ? -18.989 -18.761 -1.356 1.00 74.69 323 SER A O 1
#

Foldseek 3Di:
DVVVVVVVVVVVVVVVVVVVVVVVVVVVVVVVVVVVVVVVVVVVVVVVVVVVVVVVVVVVVVVVVVVVVVVVVVVVVVVVVVVVVVVVVVVVVVVVVVVVVVVVVVVVVVVVVVVVVVVVVVVVVVVVVVVVVVVVVVVVVVVVVVVVVDDDDDDDDDDDDDDDDDDDDDDDDDDDDDDDDDDDDDDDDDDDDDDDDDDDDDDDDDDDDPPDPDCPPDPPDDDQQDFPRHGDDLVVLLVCLLVLVLPVNLRVCVRPLPSQCDADPFQDGSLLSNLLNLNLSSLVSSCVSPVCQQVGATPVRDGSLRNNCVRPNCPRVSNVSSD

Secondary structure (DSSP, 8-state):
-HHHHHHHHHHHHHHHHHHHHHHHHHHHHHHHHHHHHHHHHHHHHHHHHHHHHHHHHHHHHHHHHHHHHHHHHHHHHHHHHHHHHHHHHHHHHHHHHHHHHHHHHHHHHHHHHHHHHHHHHHHHHHHHHHHHHHHHHHHHHHHHHHHHT-S---------------------------------------------------S--PPP---------S-SSSPPPEETTEE--HHHHHHHHHHT-HHHHHHHHHH-GGGTT---TT---HHHHHHHHT-HHHHHHHHHH-GGGGSPBPTTS-BHHHHHHHHH-TTSHHHHTT-

pLDDT: mean 79.04, std 23.83, range [30.56, 97.81]

InterPro domains:
  IPR002110 Ankyrin repeat [PF12796] (239-322)
  IPR036770 Ankyrin repeat-containing domain superfamily [G3DSA:1.25.40.20] (235-323)
  IPR036770 Ankyrin repeat-containing domain superfamily [SSF48403] (240-309)

Radius of gyration: 55.52 Å; chains: 1; bounding box: 110×44×209 Å

Organism: NCBI:txid265537

Sequence (323 aa):
ANRIREEEEEEERARFAAEVETKRLQEEEAKLAAEAEANRIREEEEERARLAAEAETKRLQEEEDKRAHLAAEAESNRIREEEERARFAAEEERLQDEERARLAAEAEDLRMKDQERMRLEAEAEAVRIENEKEEEAIYAKNERITDSATTTVPGSDGKSTGTGSGRGDPFASGNRVESKASGATTGGLGTAGASSLDPFAASNAVKPPSNGVMDGGEMADKGVPLYKGRPFSPRDVRRAAAQGDTEALTGYLQARPDWGSKEDSNGWTAWHLAARSGHSSAIKILSKADPNGAEKRTSDGRLARDVAVGKWGNSHPVVQTLS